Protein AF-X1W0V1-F1 (afdb_monomer_lite)

Structure (mmCIF, N/CA/C/O backbone):
data_AF-X1W0V1-F1
#
_entry.id   AF-X1W0V1-F1
#
loop_
_atom_site.group_PDB
_atom_site.id
_atom_site.type_symbol
_atom_site.label_atom_id
_atom_site.label_alt_id
_atom_site.label_comp_id
_atom_site.label_asym_id
_atom_site.label_entity_id
_atom_site.label_seq_id
_atom_site.pdbx_PDB_ins_code
_atom_site.Cartn_x
_atom_site.Cartn_y
_atom_site.Cartn_z
_atom_site.occupancy
_atom_site.B_iso_or_equiv
_atom_site.auth_seq_id
_atom_site.auth_comp_id
_atom_site.auth_asym_id
_atom_site.auth_atom_id
_atom_site.pdbx_PDB_model_num
ATOM 1 N N . THR A 1 1 ? -17.975 6.500 13.413 1.00 89.81 1 THR A N 1
ATOM 2 C CA . THR A 1 1 ? -17.395 5.280 12.816 1.00 89.81 1 THR A CA 1
ATOM 3 C C . THR A 1 1 ? -16.256 5.681 11.926 1.00 89.81 1 THR A C 1
ATOM 5 O O . THR A 1 1 ? -16.433 6.645 11.195 1.00 89.81 1 THR A O 1
ATOM 8 N N . THR A 1 2 ? -15.130 4.973 11.984 1.00 95.00 2 THR A N 1
ATOM 9 C CA . THR A 1 2 ? -13.973 5.235 11.119 1.00 95.00 2 THR A CA 1
ATOM 10 C C . THR A 1 2 ? -13.709 4.012 10.241 1.00 95.00 2 THR A C 1
ATOM 12 O O . THR A 1 2 ? -13.578 2.909 10.776 1.00 95.00 2 THR A O 1
ATOM 15 N N . PRO A 1 3 ? -13.644 4.151 8.910 1.00 95.62 3 PRO A N 1
ATOM 16 C CA . PRO A 1 3 ? -13.183 3.064 8.060 1.00 95.62 3 PRO A CA 1
ATOM 17 C C . PRO A 1 3 ? -11.682 2.829 8.258 1.00 95.62 3 PRO A C 1
ATOM 19 O O . PRO A 1 3 ? -10.940 3.733 8.637 1.00 95.62 3 PRO A O 1
ATOM 22 N N . PHE A 1 4 ? -11.221 1.622 7.965 1.00 96.12 4 PHE A N 1
ATOM 23 C CA . PHE A 1 4 ? -9.811 1.276 7.907 1.00 96.12 4 PHE A CA 1
ATOM 24 C C . PHE A 1 4 ? -9.587 0.283 6.774 1.00 96.12 4 PHE A C 1
ATOM 26 O O . PHE A 1 4 ? -10.130 -0.818 6.787 1.00 96.12 4 PHE A O 1
ATOM 33 N N . LYS A 1 5 ? -8.782 0.665 5.784 1.00 96.25 5 LYS A N 1
ATOM 34 C CA . LYS A 1 5 ? -8.448 -0.185 4.638 1.00 96.25 5 LYS A CA 1
ATOM 35 C C . LYS A 1 5 ? -6.933 -0.376 4.635 1.00 96.25 5 LYS A C 1
ATOM 37 O O . LYS A 1 5 ? -6.226 0.474 4.091 1.00 96.25 5 LYS A O 1
ATOM 42 N N . PRO A 1 6 ? -6.396 -1.439 5.268 1.00 96.31 6 PRO A N 1
ATOM 43 C CA . PRO A 1 6 ? -4.958 -1.573 5.523 1.00 96.31 6 PRO A CA 1
ATOM 44 C C . PRO A 1 6 ? -4.098 -1.489 4.260 1.00 96.31 6 PRO A C 1
ATOM 46 O O . PRO A 1 6 ? -3.014 -0.907 4.282 1.00 96.31 6 PRO A O 1
ATOM 49 N N . LEU A 1 7 ? -4.612 -2.047 3.162 1.00 95.62 7 LEU A N 1
ATOM 50 C CA . LEU A 1 7 ? -3.975 -2.084 1.857 1.00 95.62 7 LEU A CA 1
ATOM 51 C C . LEU A 1 7 ? -4.974 -1.688 0.772 1.00 95.62 7 LEU A C 1
ATOM 53 O O . LEU A 1 7 ? -6.117 -2.137 0.759 1.00 95.62 7 LEU A O 1
ATOM 57 N N . SER A 1 8 ? -4.514 -0.879 -0.170 1.00 95.25 8 SER A N 1
ATOM 58 C CA . SER A 1 8 ? -5.259 -0.516 -1.372 1.00 95.25 8 SER A CA 1
ATOM 59 C C . SER A 1 8 ? -4.301 -0.292 -2.538 1.00 95.25 8 SER A C 1
ATOM 61 O O . SER A 1 8 ? -3.077 -0.222 -2.354 1.00 95.25 8 SER A O 1
ATOM 63 N N . GLY A 1 9 ? -4.840 -0.140 -3.745 1.00 93.88 9 GLY A N 1
ATOM 64 C CA . GLY A 1 9 ? -4.022 0.292 -4.861 1.00 93.88 9 GLY A CA 1
ATOM 65 C C . GLY A 1 9 ? -4.806 0.871 -6.022 1.00 93.88 9 GLY A C 1
ATOM 66 O O . GLY A 1 9 ? -5.876 0.387 -6.365 1.00 93.88 9 GLY A O 1
ATOM 67 N N . ASN A 1 10 ? -4.221 1.888 -6.647 1.00 93.38 10 ASN A N 1
ATOM 68 C CA . ASN A 1 10 ? -4.740 2.523 -7.850 1.00 93.38 10 ASN A CA 1
ATOM 69 C C . ASN A 1 10 ? -3.858 2.165 -9.051 1.00 93.38 10 ASN A C 1
ATOM 71 O O . ASN A 1 10 ? -2.662 1.905 -8.906 1.00 93.38 10 ASN A O 1
ATOM 75 N N . ASN A 1 11 ? -4.424 2.195 -10.256 1.00 92.62 11 ASN A N 1
ATOM 76 C CA . ASN A 1 11 ? -3.652 2.077 -11.487 1.00 92.62 11 ASN A CA 1
ATOM 77 C C . ASN A 1 11 ? -3.439 3.470 -12.102 1.00 92.62 11 ASN A C 1
ATOM 79 O O . ASN A 1 11 ? -4.399 4.145 -12.466 1.00 92.62 11 ASN A O 1
ATOM 83 N N . LEU A 1 12 ? -2.177 3.885 -12.234 1.00 91.25 12 LEU A N 1
ATOM 84 C CA . LEU A 1 12 ? -1.784 5.190 -12.767 1.00 91.25 12 LEU A CA 1
ATOM 85 C C . LEU A 1 12 ? -2.209 5.398 -14.221 1.00 91.25 12 LEU A C 1
ATOM 87 O O . LEU A 1 12 ? -2.467 6.522 -14.628 1.00 91.25 12 LEU A O 1
ATOM 91 N N . PHE A 1 13 ? -2.273 4.331 -15.011 1.00 89.12 13 PHE A N 1
ATOM 92 C CA . PHE A 1 13 ? -2.720 4.416 -16.393 1.00 89.12 13 PHE A CA 1
ATOM 93 C C . PHE A 1 13 ? -4.227 4.675 -16.481 1.00 89.12 13 PHE A C 1
ATOM 95 O O . PHE A 1 13 ? -4.645 5.571 -17.207 1.00 89.12 13 PHE A O 1
ATOM 102 N N . PHE A 1 14 ? -5.041 3.930 -15.726 1.00 88.12 14 PHE A N 1
ATOM 103 C CA . PHE A 1 14 ? -6.501 4.068 -15.791 1.00 88.12 14 PHE A CA 1
ATOM 104 C C . PHE A 1 14 ? -7.031 5.288 -15.032 1.00 88.12 14 PHE A C 1
ATOM 106 O O . PHE A 1 14 ? -8.054 5.841 -15.423 1.00 88.12 14 PHE A O 1
ATOM 113 N N . HIS A 1 15 ? -6.349 5.715 -13.965 1.00 89.69 15 HIS A N 1
ATOM 114 C CA . HIS A 1 15 ? -6.842 6.745 -13.045 1.00 89.69 15 HIS A CA 1
ATOM 115 C C . HIS A 1 15 ? -5.925 7.983 -12.972 1.00 89.69 15 HIS A C 1
ATOM 117 O O . HIS A 1 15 ? -5.909 8.663 -11.947 1.00 89.69 15 HIS A O 1
ATOM 123 N N . SER A 1 16 ? -5.121 8.272 -14.011 1.00 88.12 16 SER A N 1
ATOM 124 C CA . SER A 1 16 ? -4.126 9.370 -13.971 1.00 88.12 16 SER A CA 1
ATOM 125 C C . SER A 1 16 ? -4.727 10.715 -13.545 1.00 88.12 16 SER A C 1
ATOM 127 O O . SER A 1 16 ? -4.198 11.295 -12.598 1.00 88.12 16 SER A O 1
ATOM 129 N N . PRO A 1 17 ? -5.837 11.204 -14.146 1.00 90.94 17 PRO A N 1
ATOM 130 C CA . PRO A 1 17 ? -6.381 12.515 -13.790 1.00 90.94 17 PRO A CA 1
ATOM 131 C C . PRO A 1 17 ? -6.804 12.605 -12.320 1.00 90.94 17 PRO A C 1
ATOM 133 O O . PRO A 1 17 ? -6.478 13.575 -11.640 1.00 90.94 17 PRO A O 1
ATOM 136 N N . GLN A 1 18 ? -7.470 11.568 -11.804 1.00 92.44 18 GLN A N 1
ATOM 137 C CA . GLN A 1 18 ? -7.913 11.526 -10.412 1.00 92.44 18 GLN A CA 1
ATOM 138 C C . GLN A 1 18 ? -6.718 11.457 -9.458 1.00 92.44 18 GLN A C 1
ATOM 140 O O . GLN A 1 18 ? -6.672 12.166 -8.459 1.00 92.44 18 GLN A O 1
ATOM 145 N N . ILE A 1 19 ? -5.717 10.629 -9.767 1.00 91.75 19 ILE A N 1
ATOM 146 C CA . ILE A 1 19 ? -4.514 10.517 -8.938 1.00 91.75 19 ILE A CA 1
ATOM 147 C C . ILE A 1 19 ? -3.756 11.853 -8.891 1.00 91.75 19 ILE A C 1
ATOM 149 O O . ILE A 1 19 ? -3.265 12.233 -7.828 1.00 91.75 19 ILE A O 1
ATOM 153 N N . GLU A 1 20 ? -3.664 12.572 -10.011 1.00 91.88 20 GLU A N 1
ATOM 154 C CA . GLU A 1 20 ? -3.019 13.887 -10.081 1.00 91.88 20 GLU A CA 1
ATOM 155 C C . GLU A 1 20 ? -3.712 14.918 -9.185 1.00 91.88 20 GLU A C 1
ATOM 157 O O . GLU A 1 20 ? -3.038 15.594 -8.406 1.00 91.88 20 GLU A O 1
ATOM 162 N N . GLU A 1 21 ? -5.044 14.990 -9.229 1.00 92.44 21 GLU A N 1
ATOM 163 C CA . GLU A 1 21 ? -5.835 15.857 -8.349 1.00 92.44 21 GLU A CA 1
ATOM 164 C C . GLU A 1 21 ? -5.597 15.528 -6.867 1.00 92.44 21 GLU A C 1
ATOM 166 O O . GLU A 1 21 ? -5.354 16.417 -6.045 1.00 92.44 21 GLU A O 1
ATOM 171 N N . LEU A 1 22 ? -5.591 14.239 -6.516 1.00 91.44 22 LEU A N 1
ATOM 172 C CA . LEU A 1 22 ? -5.368 13.804 -5.137 1.00 91.44 22 LEU A CA 1
ATOM 173 C C . LEU A 1 22 ? -3.969 14.134 -4.634 1.00 91.44 22 LEU A C 1
ATOM 175 O O . LEU A 1 22 ? -3.817 14.570 -3.493 1.00 91.44 22 LEU A O 1
ATOM 179 N N . VAL A 1 23 ? -2.951 13.971 -5.475 1.00 90.88 23 VAL A N 1
ATOM 180 C CA . VAL A 1 23 ? -1.586 14.368 -5.125 1.00 90.88 23 VAL A CA 1
ATOM 181 C C . VAL A 1 23 ? -1.494 15.880 -4.935 1.00 90.88 23 VAL A C 1
ATOM 183 O O . VAL A 1 23 ? -0.849 16.317 -3.987 1.00 90.88 23 VAL A O 1
ATOM 186 N N . GLN A 1 24 ? -2.152 16.688 -5.769 1.00 90.12 24 GLN A N 1
ATOM 187 C CA . GLN A 1 24 ? -2.176 18.144 -5.582 1.00 90.12 24 GLN A CA 1
ATOM 188 C C . GLN A 1 24 ? -2.851 18.540 -4.262 1.00 90.12 24 GLN A C 1
ATOM 190 O O . GLN A 1 24 ? -2.362 19.422 -3.560 1.00 90.12 24 GLN A O 1
ATOM 195 N N . LYS A 1 25 ? -3.943 17.861 -3.898 1.00 90.94 25 LYS A N 1
ATOM 196 C CA . LYS A 1 25 ? -4.710 18.144 -2.679 1.00 90.94 25 LYS A CA 1
ATOM 197 C C . LYS A 1 25 ? -4.028 17.655 -1.399 1.00 90.94 25 LYS A C 1
ATOM 199 O O . LYS A 1 25 ? -4.112 18.318 -0.370 1.00 90.94 25 LYS A O 1
ATOM 204 N N . HIS A 1 26 ? -3.374 16.495 -1.443 1.00 88.56 26 HIS A N 1
ATOM 205 C CA . HIS A 1 26 ? -2.879 15.796 -0.250 1.00 88.56 26 HIS A CA 1
ATOM 206 C C . HIS A 1 26 ? -1.352 15.669 -0.184 1.00 88.56 26 HIS A C 1
ATOM 208 O O . HIS A 1 26 ? -0.832 15.132 0.790 1.00 88.56 26 HIS A O 1
ATOM 214 N N . SER A 1 27 ? -0.623 16.126 -1.208 1.00 88.56 27 SER A N 1
ATOM 215 C CA . SER A 1 27 ? 0.838 15.978 -1.370 1.00 88.56 27 SER A CA 1
ATOM 216 C C . SER A 1 27 ? 1.354 14.529 -1.402 1.00 88.56 27 SER A C 1
ATOM 218 O O . SER A 1 27 ? 2.560 14.289 -1.449 1.00 88.56 27 SER A O 1
ATOM 220 N N . HIS A 1 28 ? 0.460 13.538 -1.394 1.00 89.12 28 HIS A N 1
ATOM 221 C CA . HIS A 1 28 ? 0.770 12.113 -1.317 1.00 89.12 28 HIS A CA 1
ATOM 222 C C . HIS A 1 28 ? -0.243 11.299 -2.124 1.00 89.12 28 HIS A C 1
ATOM 224 O O . HIS A 1 28 ? -1.355 11.755 -2.384 1.00 89.12 28 HIS A O 1
ATOM 230 N N . PHE A 1 29 ? 0.115 10.061 -2.472 1.00 90.19 29 PHE A N 1
ATOM 231 C CA . PHE A 1 29 ? -0.831 9.141 -3.100 1.00 90.19 29 PHE A CA 1
ATOM 232 C C . PHE A 1 29 ? -1.878 8.645 -2.091 1.00 90.19 29 PHE A C 1
ATOM 234 O O . PHE A 1 29 ? -1.539 8.012 -1.081 1.00 90.19 29 PHE A O 1
ATOM 241 N N . VAL A 1 30 ? -3.147 8.907 -2.404 1.00 91.56 30 VAL A N 1
ATOM 242 C CA . VAL A 1 30 ? -4.329 8.505 -1.632 1.00 91.56 30 VAL A CA 1
ATOM 243 C C . VAL A 1 30 ? -5.178 7.544 -2.469 1.00 91.56 30 VAL A C 1
ATOM 245 O O . VAL A 1 30 ? -5.307 7.708 -3.682 1.00 91.56 30 VAL A O 1
ATOM 248 N N . SER A 1 31 ? -5.745 6.529 -1.818 1.00 92.69 31 SER A N 1
ATOM 249 C CA . SER A 1 31 ? -6.651 5.574 -2.459 1.00 92.69 31 SER A CA 1
ATOM 250 C C . SER A 1 31 ? -7.988 6.209 -2.800 1.00 92.69 31 SER A C 1
ATOM 252 O O . SER A 1 31 ? -8.553 6.897 -1.954 1.00 92.69 31 SER A O 1
ATOM 254 N N . LEU A 1 32 ? -8.531 5.896 -3.979 1.00 91.31 32 LEU A N 1
ATOM 255 C CA . LEU A 1 32 ? -9.880 6.330 -4.354 1.00 91.31 32 LEU A CA 1
ATOM 256 C C . LEU A 1 32 ? -10.924 5.705 -3.418 1.00 91.31 32 LEU A C 1
ATOM 258 O O . LEU A 1 32 ? -11.673 6.440 -2.787 1.00 91.31 32 LEU A O 1
ATOM 262 N N . ASP A 1 33 ? -10.832 4.390 -3.182 1.00 90.44 33 ASP A N 1
ATOM 263 C CA . ASP A 1 33 ? -11.717 3.654 -2.262 1.00 90.44 33 ASP A CA 1
ATOM 264 C C . ASP A 1 33 ? -11.809 4.292 -0.865 1.00 90.44 33 ASP A C 1
ATOM 266 O O . ASP A 1 33 ? -12.847 4.283 -0.214 1.00 90.44 33 ASP A O 1
ATOM 270 N N . VAL A 1 34 ? -10.706 4.862 -0.375 1.00 92.25 34 VAL A N 1
ATOM 271 C CA . VAL A 1 34 ? -10.643 5.430 0.979 1.00 92.25 34 VAL A CA 1
ATOM 272 C C . VAL A 1 34 ? -11.392 6.747 1.065 1.00 92.25 34 VAL A C 1
ATOM 274 O O . VAL A 1 34 ? -11.939 7.058 2.118 1.00 92.25 34 VAL A O 1
ATOM 277 N N . LEU A 1 35 ? -11.429 7.519 -0.019 1.00 91.62 35 LEU A N 1
ATOM 278 C CA . LEU A 1 35 ? -12.202 8.755 -0.065 1.00 91.62 35 LEU A CA 1
ATOM 279 C C . LEU A 1 35 ? -13.696 8.453 -0.043 1.00 91.62 35 LEU A C 1
ATOM 281 O O . LEU A 1 35 ? -14.429 9.114 0.689 1.00 91.62 35 LEU A O 1
ATOM 285 N N . ASP A 1 36 ? -14.120 7.412 -0.759 1.00 90.75 36 ASP A N 1
ATOM 286 C CA . ASP A 1 36 ? -15.506 6.947 -0.732 1.00 90.75 36 ASP A CA 1
ATOM 287 C C . ASP A 1 36 ? -15.885 6.467 0.673 1.00 90.75 36 ASP A C 1
ATOM 289 O O . ASP A 1 36 ? -16.895 6.900 1.231 1.00 90.75 36 ASP A O 1
ATOM 293 N N . LEU A 1 37 ? -15.027 5.666 1.310 1.00 90.75 37 LEU A N 1
ATOM 294 C CA . LEU A 1 37 ? -15.227 5.227 2.691 1.00 90.75 37 LEU A CA 1
ATOM 295 C C . LEU A 1 37 ? -15.293 6.399 3.681 1.00 90.75 37 LEU A C 1
ATOM 297 O O . LEU A 1 37 ? -16.145 6.418 4.571 1.00 90.75 37 LEU A O 1
ATOM 301 N N . LEU A 1 38 ? -14.409 7.388 3.533 1.00 92.69 38 LEU A N 1
ATOM 302 C CA . LEU A 1 38 ? -14.383 8.575 4.386 1.00 92.69 38 LEU A CA 1
ATOM 303 C C . LEU A 1 38 ? -15.585 9.493 4.159 1.00 92.69 38 LEU A C 1
ATOM 305 O O . LEU A 1 38 ? -16.026 10.128 5.110 1.00 92.69 38 LEU A O 1
ATOM 309 N N . SER A 1 39 ? -16.168 9.527 2.957 1.00 90.62 39 SER A N 1
ATOM 310 C CA . SER A 1 39 ? -17.398 10.290 2.691 1.00 90.62 39 SER A CA 1
ATOM 311 C C . SER A 1 39 ? -18.592 9.806 3.528 1.00 90.62 39 SER A C 1
ATOM 313 O O . SER A 1 39 ? -19.503 1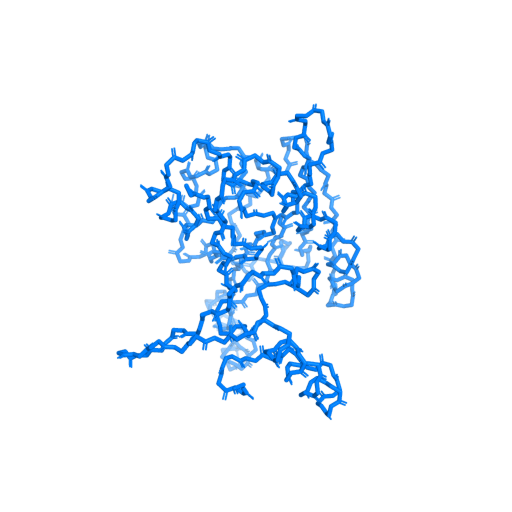0.577 3.821 1.00 90.62 39 SER A O 1
ATOM 315 N N . CYS A 1 40 ? -18.556 8.539 3.951 1.00 87.94 40 CYS A N 1
ATOM 316 C CA . CYS A 1 40 ? -19.546 7.909 4.822 1.00 87.94 40 CYS A CA 1
ATOM 317 C C . CYS A 1 40 ? -19.119 7.893 6.305 1.00 87.94 40 CYS A C 1
ATOM 319 O O . CYS A 1 40 ? -19.851 7.385 7.157 1.00 87.94 40 CYS A O 1
ATOM 321 N N . SER A 1 41 ? -17.930 8.413 6.627 1.00 88.19 41 SER A N 1
ATOM 322 C CA . SER A 1 41 ? -17.396 8.487 7.988 1.00 88.19 41 SER A CA 1
ATOM 323 C C . SER A 1 41 ? -17.963 9.695 8.730 1.00 88.19 41 SER A C 1
ATOM 325 O O . SER A 1 41 ? -18.115 10.779 8.176 1.00 88.19 41 SER A O 1
ATOM 327 N N . SER A 1 42 ? -18.215 9.529 10.028 1.00 79.94 42 SER A N 1
ATOM 328 C CA . SER A 1 42 ? -18.575 10.641 10.919 1.00 79.94 42 SER A CA 1
ATOM 329 C C . SER A 1 42 ? -17.356 11.387 11.470 1.00 79.94 42 SER A C 1
ATOM 331 O O . SER A 1 42 ? -17.515 12.402 12.141 1.00 79.94 42 SER A O 1
ATOM 333 N N . ASN A 1 43 ? -16.159 10.832 11.274 1.00 82.50 43 ASN A N 1
ATOM 334 C CA . ASN A 1 43 ? -14.922 11.303 11.882 1.00 82.50 43 ASN A CA 1
ATOM 335 C C . ASN A 1 43 ? -14.033 11.953 10.821 1.00 82.50 43 ASN A C 1
ATOM 337 O O . ASN A 1 43 ? -13.796 11.350 9.770 1.00 82.50 43 ASN A O 1
ATOM 341 N N . ASP A 1 44 ? -13.513 13.139 11.136 1.00 87.12 44 ASP A N 1
ATOM 342 C CA . ASP A 1 44 ? -12.497 13.814 10.332 1.00 87.12 44 ASP A CA 1
ATOM 343 C C . ASP A 1 44 ? -11.131 13.181 10.617 1.00 87.12 44 ASP A C 1
ATOM 345 O O . ASP A 1 44 ? -10.535 13.379 11.677 1.00 87.12 44 ASP A O 1
ATOM 349 N N . VAL A 1 45 ? -10.685 12.319 9.705 1.00 90.81 45 VAL A N 1
ATOM 350 C CA . VAL A 1 45 ? -9.452 11.544 9.845 1.00 90.81 45 VAL A CA 1
ATOM 351 C C . VAL A 1 45 ? -8.676 11.592 8.540 1.00 90.81 45 VAL A C 1
ATOM 353 O O . VAL A 1 45 ? -9.234 11.468 7.450 1.00 90.81 45 VAL A O 1
ATOM 356 N N . SER A 1 46 ? -7.355 11.720 8.655 1.00 92.44 46 SER A N 1
ATOM 357 C CA . SER A 1 46 ? -6.461 11.737 7.502 1.00 92.44 46 SER A CA 1
ATOM 358 C C . SER A 1 46 ? -6.590 10.459 6.646 1.00 92.44 46 SER A C 1
ATOM 360 O O . SER A 1 46 ? -6.434 9.349 7.172 1.00 92.44 46 SER A O 1
ATOM 362 N N . PRO A 1 47 ? -6.773 10.572 5.313 1.00 94.44 47 PRO A N 1
ATOM 363 C CA . PRO A 1 47 ? -6.871 9.414 4.419 1.00 94.44 47 PRO A CA 1
ATOM 364 C C . PRO A 1 47 ? -5.657 8.484 4.469 1.00 94.44 47 PRO A C 1
ATOM 366 O O . PRO A 1 47 ? -5.791 7.266 4.364 1.00 94.44 47 PRO A O 1
ATOM 369 N N . ILE A 1 48 ? -4.458 9.041 4.662 1.00 94.31 48 ILE A N 1
ATOM 370 C CA . ILE A 1 48 ? -3.218 8.255 4.715 1.00 94.31 48 ILE A CA 1
ATOM 371 C C . ILE A 1 48 ? -3.071 7.457 6.017 1.00 94.31 48 ILE A C 1
ATOM 373 O O . ILE A 1 48 ? -2.297 6.505 6.050 1.00 94.31 48 ILE A O 1
ATOM 377 N N . LEU A 1 49 ? -3.827 7.818 7.058 1.00 94.81 49 LEU A N 1
ATOM 378 C CA . LEU A 1 49 ? -3.907 7.077 8.313 1.00 94.81 49 LEU A CA 1
ATOM 379 C C . LEU A 1 49 ? -4.964 5.963 8.234 1.00 94.81 49 LEU A C 1
ATOM 381 O O . LEU A 1 49 ? -4.715 4.851 8.687 1.00 94.81 49 LEU A O 1
ATOM 385 N N . VAL A 1 50 ? -6.103 6.217 7.582 1.00 95.69 50 VAL A N 1
ATOM 386 C CA . VAL A 1 50 ? -7.116 5.184 7.280 1.00 95.69 50 VAL A CA 1
ATOM 387 C C . VAL A 1 50 ? -6.594 4.120 6.309 1.00 95.69 50 VAL A C 1
ATOM 389 O O . VAL A 1 50 ? -7.025 2.966 6.343 1.00 95.69 50 VAL A O 1
ATOM 392 N N . ASN A 1 51 ? -5.653 4.497 5.446 1.00 96.88 51 ASN A N 1
ATOM 393 C CA . ASN A 1 51 ? -5.007 3.597 4.506 1.00 96.88 51 ASN A CA 1
ATOM 394 C C . ASN A 1 51 ? -3.481 3.732 4.567 1.00 96.88 51 ASN A C 1
ATOM 396 O O . ASN A 1 51 ? -2.883 4.501 3.799 1.00 96.88 51 ASN A O 1
ATOM 400 N N . PRO A 1 52 ? -2.847 2.980 5.484 1.00 96.81 52 PRO A N 1
ATOM 401 C CA . PRO A 1 52 ? -1.421 3.088 5.748 1.00 96.81 52 PRO A CA 1
ATOM 402 C C . PRO A 1 52 ? -0.570 2.514 4.621 1.00 96.81 52 PRO A C 1
ATOM 404 O O . PRO A 1 52 ? 0.544 2.987 4.415 1.00 96.81 52 PRO A O 1
ATOM 407 N N . VAL A 1 53 ? -1.072 1.529 3.867 1.00 97.25 53 VAL A N 1
ATOM 408 C CA . VAL A 1 53 ? -0.358 0.965 2.718 1.00 97.25 53 VAL A CA 1
ATOM 409 C C . VAL A 1 53 ? -1.142 1.218 1.436 1.00 97.25 53 VAL A C 1
ATOM 411 O O . VAL A 1 53 ? -2.261 0.735 1.265 1.00 97.25 53 VAL A O 1
ATOM 414 N N . HIS A 1 54 ? -0.545 1.968 0.511 1.00 96.25 54 HIS A N 1
ATOM 415 C CA . HIS A 1 54 ? -1.170 2.293 -0.772 1.00 96.25 54 HIS A CA 1
ATOM 416 C C . HIS A 1 54 ? -0.217 2.035 -1.931 1.00 96.25 54 HIS A C 1
ATOM 418 O O . HIS A 1 54 ? 0.901 2.553 -1.942 1.00 96.25 54 HIS A O 1
ATOM 424 N N . ARG A 1 55 ? -0.655 1.252 -2.917 1.00 95.56 55 ARG A N 1
ATOM 425 C CA . ARG A 1 55 ? 0.139 0.900 -4.096 1.00 95.56 55 ARG A CA 1
ATOM 426 C C . ARG A 1 55 ? -0.330 1.657 -5.333 1.00 95.56 55 ARG A C 1
ATOM 428 O O . ARG A 1 55 ? -1.504 1.642 -5.675 1.00 95.56 55 ARG A O 1
ATOM 435 N N . ILE A 1 56 ? 0.610 2.234 -6.063 1.00 95.19 56 ILE A N 1
ATOM 436 C CA . ILE A 1 56 ? 0.405 2.699 -7.428 1.00 95.19 56 ILE A CA 1
ATOM 437 C C . ILE A 1 56 ? 0.937 1.631 -8.371 1.00 95.19 56 ILE A C 1
ATOM 439 O O . ILE A 1 56 ? 2.135 1.339 -8.400 1.00 95.19 56 ILE A O 1
ATOM 443 N N . ASN A 1 57 ? 0.025 1.048 -9.135 1.00 94.50 57 ASN A N 1
ATOM 444 C CA . ASN A 1 57 ? 0.344 0.155 -10.231 1.00 94.50 57 ASN A CA 1
ATOM 445 C C . ASN A 1 57 ? 0.434 0.941 -11.539 1.00 94.50 57 ASN A C 1
ATOM 447 O O . ASN A 1 57 ? -0.170 2.001 -11.694 1.00 94.50 57 ASN A O 1
ATOM 451 N N . THR A 1 58 ? 1.154 0.393 -12.501 1.00 93.88 58 THR A N 1
ATOM 452 C CA . THR A 1 58 ? 1.176 0.865 -13.881 1.00 93.88 58 THR A CA 1
ATOM 453 C C . THR A 1 58 ? 1.070 -0.316 -14.841 1.00 93.88 58 THR A C 1
ATOM 455 O O . THR A 1 58 ? 0.897 -1.451 -14.413 1.00 93.88 58 THR A O 1
ATOM 458 N N . GLN A 1 59 ? 1.164 -0.068 -16.138 1.00 91.44 59 GLN A N 1
ATOM 459 C CA . GLN A 1 59 ? 1.171 -1.091 -17.168 1.00 91.44 59 GLN A CA 1
ATOM 460 C C . GLN A 1 59 ? 2.168 -0.756 -18.270 1.00 91.44 59 GLN A C 1
ATOM 462 O O . GLN A 1 59 ? 2.591 0.395 -18.444 1.00 91.44 59 GLN A O 1
ATOM 467 N N . ALA A 1 60 ? 2.549 -1.789 -19.011 1.00 89.81 60 ALA A N 1
ATOM 468 C CA . ALA A 1 60 ? 3.359 -1.626 -20.199 1.00 89.81 60 ALA A CA 1
ATOM 469 C C . ALA A 1 60 ? 2.515 -1.084 -21.365 1.00 89.81 60 ALA A C 1
ATOM 471 O O . ALA A 1 60 ? 1.308 -1.313 -21.437 1.00 89.81 60 ALA A O 1
ATOM 472 N N . PHE A 1 61 ? 3.150 -0.383 -22.299 1.00 85.88 61 PHE A N 1
ATOM 473 C CA . PHE A 1 61 ? 2.511 0.095 -23.520 1.00 85.88 61 PHE A CA 1
ATOM 474 C C . PHE A 1 61 ? 2.658 -0.918 -24.647 1.00 85.88 61 PHE A C 1
ATOM 476 O O . PHE A 1 61 ? 3.791 -1.140 -25.080 1.00 85.88 61 PHE A O 1
ATOM 483 N N . PRO A 1 62 ? 1.550 -1.441 -25.206 1.00 82.31 62 PRO A N 1
ATOM 484 C CA . PRO A 1 62 ? 1.600 -2.376 -26.329 1.00 82.31 62 PRO A CA 1
ATOM 485 C C . PRO A 1 62 ? 2.391 -1.834 -27.525 1.00 82.31 62 PRO A C 1
ATOM 487 O O . PRO A 1 62 ? 3.048 -2.599 -28.225 1.00 82.31 62 PRO A O 1
ATOM 490 N N . PHE A 1 63 ? 2.361 -0.512 -27.733 1.00 85.12 63 PHE A N 1
ATOM 491 C CA . PHE A 1 63 ? 3.018 0.167 -28.849 1.00 85.12 63 PHE A CA 1
ATOM 492 C C . PHE A 1 63 ? 4.513 -0.169 -28.956 1.00 85.12 63 PHE A C 1
ATOM 494 O O . PHE A 1 63 ? 4.958 -0.606 -30.013 1.00 85.12 63 PHE A O 1
ATOM 501 N N . TYR A 1 64 ? 5.266 -0.097 -27.853 1.00 84.12 64 TYR A N 1
ATOM 502 C CA . TYR A 1 64 ? 6.704 -0.404 -27.873 1.00 84.12 64 TYR A CA 1
ATOM 503 C C . TYR A 1 64 ? 7.001 -1.872 -28.200 1.00 84.12 64 TYR A C 1
ATOM 505 O O . TYR A 1 64 ? 8.039 -2.182 -28.772 1.00 84.12 64 TYR A O 1
ATOM 513 N N . PHE A 1 65 ? 6.097 -2.791 -27.858 1.00 82.44 65 PHE A N 1
ATOM 514 C CA . PHE A 1 65 ? 6.253 -4.206 -28.206 1.00 82.44 65 PHE A CA 1
ATOM 515 C C . PHE A 1 65 ? 5.826 -4.477 -29.650 1.00 82.44 65 PHE A C 1
ATOM 517 O O . PHE A 1 65 ? 6.340 -5.400 -30.273 1.00 82.44 65 PHE A O 1
ATOM 524 N N . SER A 1 66 ? 4.916 -3.670 -30.203 1.00 79.19 66 SER A N 1
ATOM 525 C CA . SER A 1 66 ? 4.562 -3.713 -31.623 1.00 79.19 66 SER A CA 1
ATOM 526 C C . SER A 1 66 ? 5.729 -3.308 -32.511 1.00 79.19 66 SER A C 1
ATOM 528 O O . SER A 1 66 ? 6.029 -4.024 -33.462 1.00 79.19 66 SER A O 1
ATOM 530 N N . GLU A 1 67 ? 6.407 -2.206 -32.191 1.00 80.69 67 GLU A N 1
ATOM 531 C CA . GLU A 1 67 ? 7.564 -1.729 -32.963 1.00 80.69 67 GLU A CA 1
ATOM 532 C C . GLU A 1 67 ? 8.727 -2.730 -32.954 1.00 80.69 67 GLU A C 1
ATOM 534 O O . GLU A 1 67 ? 9.427 -2.888 -33.950 1.00 80.69 67 GLU A O 1
ATOM 539 N N . GLU A 1 68 ? 8.901 -3.459 -31.851 1.00 83.44 68 GLU A N 1
ATOM 540 C CA . GLU A 1 68 ? 9.942 -4.480 -31.704 1.00 83.44 68 GLU A CA 1
ATOM 541 C C . GLU A 1 68 ? 9.539 -5.861 -32.255 1.00 83.44 68 GLU A C 1
ATOM 543 O O . GLU A 1 68 ? 10.320 -6.807 -32.169 1.00 83.44 68 GLU A O 1
ATOM 548 N N . GLY A 1 69 ? 8.316 -6.023 -32.777 1.00 81.62 69 GLY A N 1
ATOM 549 C CA . GLY A 1 69 ? 7.809 -7.322 -33.237 1.00 81.62 69 GLY A CA 1
ATOM 550 C C . GLY A 1 69 ? 7.581 -8.342 -32.109 1.00 81.62 69 GLY A C 1
ATOM 551 O O . GLY A 1 69 ? 7.564 -9.547 -32.349 1.00 81.62 69 GLY A O 1
ATOM 552 N N . THR A 1 70 ? 7.396 -7.882 -30.868 1.00 84.62 70 THR A N 1
ATOM 553 C CA . THR A 1 70 ? 7.272 -8.701 -29.649 1.00 84.62 70 THR A CA 1
ATOM 554 C C . THR A 1 70 ? 5.888 -8.622 -28.986 1.00 84.62 70 THR A C 1
ATOM 556 O O . THR A 1 70 ? 5.753 -8.868 -27.786 1.00 84.62 70 THR A O 1
ATOM 559 N N . LEU A 1 71 ? 4.818 -8.350 -29.747 1.00 84.88 71 LEU A N 1
ATOM 560 C CA . LEU A 1 71 ? 3.440 -8.278 -29.219 1.00 84.88 71 LEU A CA 1
ATOM 561 C C . LEU A 1 71 ? 3.001 -9.530 -28.449 1.00 84.88 71 LEU A C 1
ATOM 563 O O . LEU A 1 71 ? 2.340 -9.418 -27.419 1.00 84.88 71 LEU A O 1
ATOM 567 N N . ASN A 1 72 ? 3.411 -10.724 -28.881 1.00 83.81 72 ASN A N 1
ATOM 568 C CA . ASN A 1 72 ? 3.113 -11.957 -28.143 1.00 83.81 72 ASN A CA 1
ATOM 569 C C . ASN A 1 72 ? 3.731 -11.946 -26.733 1.00 83.81 72 ASN A C 1
ATOM 571 O O . ASN A 1 72 ? 3.125 -12.430 -25.776 1.00 83.81 72 ASN A O 1
ATOM 575 N N . THR A 1 73 ? 4.915 -11.348 -26.578 1.00 79.56 73 THR A N 1
ATOM 576 C CA . THR A 1 73 ? 5.567 -11.151 -25.276 1.00 79.56 73 THR A CA 1
ATOM 577 C C . THR A 1 73 ? 4.780 -10.168 -24.416 1.00 79.56 73 THR A C 1
ATOM 579 O O . THR A 1 73 ? 4.620 -10.401 -23.221 1.00 79.56 73 THR A O 1
ATOM 582 N N . PHE A 1 74 ? 4.237 -9.102 -25.012 1.00 84.19 74 PHE A N 1
ATOM 583 C CA . PHE A 1 74 ? 3.346 -8.187 -24.301 1.00 84.19 74 PHE A CA 1
ATOM 584 C C . PHE A 1 74 ? 2.125 -8.926 -23.744 1.00 84.19 74 PHE A C 1
ATOM 586 O O . PHE A 1 74 ? 1.905 -8.908 -22.536 1.00 84.19 74 PHE A O 1
ATOM 593 N N . PHE A 1 75 ? 1.379 -9.644 -24.588 1.00 83.44 75 PHE A N 1
ATOM 594 C CA . PHE A 1 75 ? 0.160 -10.326 -24.146 1.00 83.44 75 PHE A CA 1
ATOM 595 C C . PHE A 1 75 ? 0.418 -11.416 -23.103 1.00 83.44 75 PHE A C 1
ATOM 597 O O . PHE A 1 75 ? -0.383 -11.572 -22.183 1.00 83.44 75 PHE A O 1
ATOM 604 N N . SER A 1 76 ? 1.539 -12.133 -23.212 1.00 79.56 76 SER A N 1
ATOM 605 C CA . SER A 1 76 ? 1.885 -13.223 -22.292 1.00 79.56 76 SER A CA 1
ATOM 606 C C . SER A 1 76 ? 2.513 -12.772 -20.970 1.00 79.56 76 SER A C 1
ATOM 608 O O . SER A 1 76 ? 2.432 -13.520 -19.998 1.00 79.56 76 SER A O 1
ATOM 610 N N . ARG A 1 77 ? 3.164 -11.600 -20.911 1.00 73.06 77 ARG A N 1
ATOM 611 C CA . ARG A 1 77 ? 3.953 -11.184 -19.731 1.00 73.06 77 ARG A CA 1
ATOM 612 C C . ARG A 1 77 ? 3.655 -9.793 -19.183 1.00 73.06 77 ARG A C 1
ATOM 614 O O . ARG A 1 77 ? 3.928 -9.553 -18.013 1.00 73.06 77 ARG A O 1
ATOM 621 N N . PHE A 1 78 ? 3.142 -8.877 -19.998 1.00 76.81 78 PHE A N 1
ATOM 622 C CA . PHE A 1 78 ? 3.064 -7.450 -19.662 1.00 76.81 78 PHE A CA 1
ATOM 623 C C . PHE A 1 78 ? 1.672 -6.835 -19.863 1.00 76.81 78 PHE A C 1
ATOM 625 O O . PHE A 1 78 ? 1.515 -5.625 -19.726 1.00 76.81 78 PHE A O 1
ATOM 632 N N . SER A 1 79 ? 0.664 -7.659 -20.162 1.00 74.19 79 SER A N 1
ATOM 633 C CA . SER A 1 79 ? -0.741 -7.252 -20.286 1.00 74.19 79 SER A CA 1
ATOM 634 C C . SER A 1 79 ? -1.389 -6.907 -18.940 1.00 74.19 79 SER A C 1
ATOM 636 O O . SER A 1 79 ? -2.428 -6.252 -18.907 1.00 74.19 79 SER A O 1
ATOM 638 N N . GLY A 1 80 ? -0.777 -7.334 -17.831 1.00 79.69 80 GLY A N 1
ATOM 639 C CA . GLY A 1 80 ? -1.228 -7.049 -16.474 1.00 79.69 80 GLY A CA 1
ATOM 640 C C . GLY A 1 80 ? -0.683 -5.740 -15.898 1.00 79.69 80 GLY A C 1
ATOM 641 O O . GLY A 1 80 ? 0.304 -5.172 -16.367 1.00 79.69 80 GLY A O 1
ATOM 642 N N . SER A 1 81 ? -1.321 -5.292 -14.816 1.00 85.12 81 SER A N 1
ATOM 643 C CA . SER A 1 81 ? -0.813 -4.190 -13.998 1.00 85.12 81 SER A CA 1
ATOM 644 C C . SER A 1 81 ? 0.387 -4.649 -13.163 1.00 85.12 81 SER A C 1
ATOM 646 O O . SER A 1 81 ? 0.331 -5.702 -12.530 1.00 85.12 81 SER A O 1
ATOM 648 N N . VAL A 1 82 ? 1.447 -3.845 -13.117 1.00 90.44 82 VAL A N 1
ATOM 649 C CA . VAL A 1 82 ? 2.661 -4.091 -12.325 1.00 90.44 82 VAL A CA 1
ATOM 650 C C . VAL A 1 82 ? 2.842 -3.009 -11.253 1.00 90.44 82 VAL A C 1
ATOM 652 O O . VAL A 1 82 ? 2.514 -1.848 -11.512 1.00 90.44 82 VAL A O 1
ATOM 655 N N . PRO A 1 83 ? 3.361 -3.335 -10.056 1.00 93.00 83 PRO A N 1
ATOM 656 C CA . PRO A 1 83 ? 3.673 -2.334 -9.038 1.00 93.00 83 PRO A CA 1
ATOM 657 C C . PRO A 1 83 ? 4.724 -1.334 -9.534 1.00 93.00 83 PRO A C 1
ATOM 659 O O . PRO A 1 83 ? 5.761 -1.729 -10.053 1.00 93.00 83 PRO A O 1
ATOM 662 N N . LEU A 1 84 ? 4.478 -0.037 -9.345 1.00 94.94 84 LEU A N 1
ATOM 663 C CA . LEU A 1 84 ? 5.460 1.022 -9.605 1.00 94.94 84 LEU A CA 1
ATOM 664 C C . LEU A 1 84 ? 5.974 1.608 -8.292 1.00 94.94 84 LEU A C 1
ATOM 666 O O . LEU A 1 84 ? 7.177 1.680 -8.060 1.00 94.94 84 LEU A O 1
ATOM 670 N N . LEU A 1 85 ? 5.053 2.026 -7.428 1.00 95.19 85 LEU A N 1
ATOM 671 C CA . LEU A 1 85 ? 5.351 2.731 -6.187 1.00 95.19 85 LEU A CA 1
ATOM 672 C C . LEU A 1 85 ? 4.424 2.225 -5.083 1.00 95.19 85 LEU A C 1
ATOM 674 O O . LEU A 1 85 ? 3.254 1.956 -5.338 1.00 95.19 85 LEU A O 1
ATOM 678 N N . GLN A 1 86 ? 4.907 2.118 -3.851 1.00 96.50 86 GLN A N 1
ATOM 679 C CA . GLN A 1 86 ? 4.059 1.801 -2.704 1.00 96.50 86 GLN A CA 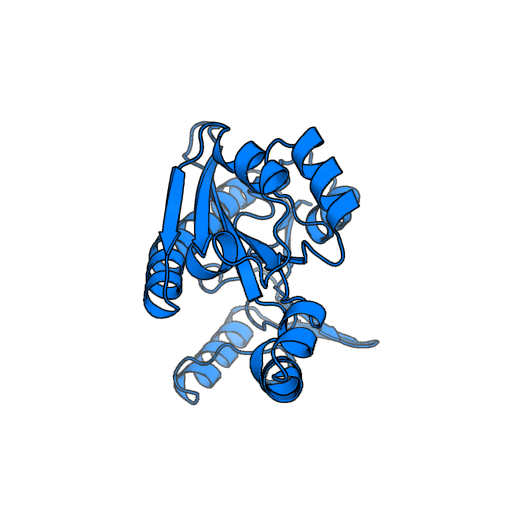1
ATOM 680 C C . GLN A 1 86 ? 4.418 2.692 -1.515 1.00 96.50 86 GLN A C 1
ATOM 682 O O . GLN A 1 86 ? 5.589 2.806 -1.154 1.00 96.50 86 GLN A O 1
ATOM 687 N N . ARG A 1 87 ? 3.403 3.334 -0.933 1.00 95.62 87 ARG A N 1
ATOM 688 C CA . ARG A 1 87 ? 3.479 4.143 0.287 1.00 95.62 87 ARG A CA 1
ATOM 689 C C . ARG A 1 87 ? 3.257 3.254 1.504 1.00 95.62 87 ARG A C 1
ATOM 691 O O . ARG A 1 87 ? 2.372 2.403 1.481 1.00 95.62 87 ARG A O 1
ATOM 698 N N . PHE A 1 88 ? 4.010 3.525 2.559 1.00 96.50 88 PHE A N 1
ATOM 699 C CA . PHE A 1 88 ? 3.795 3.057 3.919 1.00 96.50 88 PHE A CA 1
ATOM 700 C C . PHE A 1 88 ? 3.715 4.280 4.829 1.00 96.50 88 PHE A C 1
ATOM 702 O O . PHE A 1 88 ? 4.653 5.079 4.859 1.00 96.50 88 PHE A O 1
ATOM 709 N N . THR A 1 89 ? 2.621 4.420 5.564 1.00 95.69 89 THR A N 1
ATOM 710 C CA . THR A 1 89 ? 2.434 5.475 6.558 1.00 95.69 89 THR A CA 1
ATOM 711 C C . THR A 1 89 ? 2.476 4.869 7.940 1.00 95.69 89 THR A C 1
ATOM 713 O O . THR A 1 89 ? 1.808 3.876 8.203 1.00 95.69 89 THR A O 1
ATOM 716 N N . THR A 1 90 ? 3.280 5.468 8.809 1.00 95.38 90 THR A N 1
ATOM 717 C CA . THR A 1 90 ? 3.389 5.093 10.218 1.00 95.38 90 THR A CA 1
ATOM 718 C C . THR A 1 90 ? 3.018 6.275 11.093 1.00 95.38 90 THR A C 1
ATOM 720 O O . THR A 1 90 ? 3.374 7.411 10.766 1.00 95.38 90 THR A O 1
ATOM 723 N N . TYR A 1 91 ? 2.379 5.995 12.223 1.00 93.81 91 TYR A N 1
ATOM 724 C CA . TYR A 1 91 ? 2.086 6.976 13.261 1.00 93.81 91 TYR A CA 1
ATOM 725 C C . TYR A 1 91 ? 2.997 6.756 14.473 1.00 93.81 91 TYR A C 1
ATOM 727 O O . TYR A 1 91 ? 3.126 5.632 14.954 1.00 93.81 91 TYR A O 1
ATOM 735 N N . SER A 1 92 ? 3.625 7.812 14.992 1.00 84.62 92 SER A N 1
ATOM 736 C CA . SER A 1 92 ? 4.497 7.721 16.170 1.00 84.62 92 SER A CA 1
ATOM 737 C C . SER A 1 92 ? 4.033 8.640 17.295 1.00 84.62 92 SER A C 1
ATOM 739 O O . SER A 1 92 ? 4.621 9.695 17.481 1.00 84.62 92 SER A O 1
ATOM 741 N N . GLY A 1 93 ? 2.991 8.237 18.035 1.00 67.12 93 GLY A N 1
ATOM 742 C CA . GLY A 1 93 ? 2.667 8.659 19.416 1.00 67.12 93 GLY A CA 1
ATOM 743 C C . GLY A 1 93 ? 2.553 10.158 19.760 1.00 67.12 93 GLY A C 1
ATOM 744 O O . GLY A 1 93 ? 2.260 10.472 20.908 1.00 67.12 93 GLY A O 1
ATOM 745 N N . GLY A 1 94 ? 2.771 11.067 18.810 1.00 61.09 94 GLY A N 1
ATOM 746 C CA . GLY A 1 94 ? 2.935 12.510 19.003 1.00 61.09 94 GLY A CA 1
ATOM 747 C C . GLY A 1 94 ? 2.591 13.299 17.737 1.00 61.09 94 GLY A C 1
ATOM 748 O O . GLY A 1 94 ? 3.290 14.241 17.392 1.00 61.09 94 GLY A O 1
ATOM 749 N N . GLU A 1 95 ? 1.535 12.868 17.039 1.00 66.44 95 GLU A N 1
ATOM 750 C CA . GLU A 1 95 ? 0.900 13.509 15.870 1.00 66.44 95 GLU A CA 1
ATOM 751 C C . GLU A 1 95 ? 1.634 13.456 14.522 1.00 66.44 95 GLU A C 1
ATOM 753 O O . GLU A 1 95 ? 1.004 13.672 13.486 1.00 66.44 95 GLU A O 1
ATOM 758 N N . GLU A 1 96 ? 2.917 13.099 14.471 1.00 84.50 96 GLU A N 1
ATOM 759 C CA . GLU A 1 96 ? 3.619 13.066 13.185 1.00 84.50 96 GLU A CA 1
ATOM 760 C C . GLU A 1 96 ? 3.328 11.778 12.392 1.00 84.50 96 GLU A C 1
ATOM 762 O O . GLU A 1 96 ? 3.657 10.659 12.803 1.00 84.50 96 GLU A O 1
ATOM 767 N N . LEU A 1 97 ? 2.719 11.947 11.214 1.00 91.31 97 LEU A N 1
ATOM 768 C CA . LEU A 1 97 ? 2.602 10.900 10.204 1.00 91.31 97 LEU A CA 1
ATOM 769 C C . LEU A 1 97 ? 3.861 10.878 9.348 1.00 91.31 97 LEU A C 1
ATOM 771 O O . LEU A 1 97 ? 4.207 11.864 8.699 1.00 91.31 97 LEU A O 1
ATOM 775 N N . LYS A 1 98 ? 4.508 9.716 9.281 1.00 92.25 98 LYS A N 1
ATOM 776 C CA . LYS A 1 98 ? 5.703 9.523 8.462 1.00 92.25 98 LYS A CA 1
ATOM 777 C C . LYS A 1 98 ? 5.407 8.636 7.267 1.00 92.25 98 LYS A C 1
ATOM 779 O O . LYS A 1 98 ? 4.881 7.538 7.420 1.00 92.25 98 LYS A O 1
ATOM 784 N N . ASN A 1 99 ? 5.823 9.099 6.090 1.00 93.31 99 ASN A N 1
ATOM 785 C CA . ASN A 1 99 ? 5.676 8.382 4.831 1.00 93.31 99 ASN A CA 1
ATOM 786 C C . ASN A 1 99 ? 7.014 7.803 4.355 1.00 93.31 99 ASN A C 1
ATOM 788 O O . ASN A 1 99 ? 7.988 8.531 4.134 1.00 93.31 99 ASN A O 1
ATOM 792 N N . THR A 1 100 ? 7.026 6.491 4.135 1.00 95.00 100 THR A N 1
ATOM 793 C CA . THR A 1 100 ? 8.098 5.767 3.449 1.00 95.00 100 THR A CA 1
ATOM 794 C C . THR A 1 100 ? 7.564 5.235 2.130 1.00 95.00 100 THR A C 1
ATOM 796 O O . THR A 1 100 ? 6.515 4.599 2.090 1.00 95.00 100 THR A O 1
ATOM 799 N N . TYR A 1 101 ? 8.291 5.466 1.046 1.00 95.94 101 TYR A N 1
ATOM 800 C CA . TYR A 1 101 ? 7.961 4.968 -0.280 1.00 95.94 101 TYR A CA 1
ATOM 801 C C . TYR A 1 101 ? 8.966 3.916 -0.724 1.00 95.94 101 TYR A C 1
ATOM 803 O O . TYR A 1 101 ? 10.172 4.067 -0.516 1.00 95.94 101 TYR A O 1
ATOM 811 N N . ILE A 1 102 ? 8.473 2.878 -1.393 1.00 96.94 102 ILE A N 1
ATOM 812 C CA . ILE A 1 102 ? 9.300 1.947 -2.160 1.00 96.94 102 ILE A CA 1
ATOM 813 C C . ILE A 1 102 ? 8.973 2.103 -3.645 1.00 96.94 102 ILE A C 1
ATOM 815 O O . ILE A 1 102 ? 7.799 2.158 -4.007 1.00 96.94 102 ILE A O 1
ATOM 819 N N . LEU A 1 103 ? 9.995 2.195 -4.494 1.00 96.38 103 LEU A N 1
ATOM 820 C CA . LEU A 1 103 ? 9.872 2.416 -5.938 1.00 96.38 103 LEU A CA 1
ATOM 821 C C . LEU A 1 103 ? 10.573 1.297 -6.709 1.00 96.38 103 LEU A C 1
ATOM 823 O O . LEU A 1 103 ? 11.747 1.022 -6.450 1.00 96.38 103 LEU A O 1
ATOM 827 N N . ASP A 1 104 ? 9.877 0.714 -7.683 1.00 96.75 104 ASP A N 1
ATOM 828 C CA . ASP A 1 104 ? 10.498 -0.183 -8.654 1.00 96.75 104 ASP A CA 1
ATOM 829 C C . ASP A 1 104 ? 11.333 0.646 -9.634 1.00 96.75 104 ASP A C 1
ATOM 831 O O . ASP A 1 104 ? 10.811 1.327 -10.520 1.00 96.75 104 ASP A O 1
ATOM 835 N N . GLU A 1 105 ? 12.653 0.611 -9.480 1.00 96.00 105 GLU A N 1
ATOM 836 C CA . GLU A 1 105 ? 13.558 1.361 -10.344 1.00 96.00 105 GLU A CA 1
ATOM 837 C C . GLU A 1 105 ? 13.642 0.762 -11.753 1.00 96.00 105 GLU A C 1
ATOM 839 O O . GLU A 1 105 ? 13.900 1.493 -12.714 1.00 96.00 105 GLU A O 1
ATOM 844 N N . SER A 1 106 ? 13.386 -0.541 -11.901 1.00 93.75 106 SER A N 1
ATOM 845 C CA . SER A 1 106 ? 13.379 -1.211 -13.203 1.00 93.75 106 SER A CA 1
ATOM 846 C C . SER A 1 106 ? 12.188 -0.761 -14.050 1.00 93.75 106 SER A C 1
ATOM 848 O O . SER A 1 106 ? 12.356 -0.468 -15.233 1.00 93.75 106 SER A O 1
ATOM 850 N N . ILE A 1 107 ? 11.014 -0.595 -13.437 1.00 93.31 107 ILE A N 1
ATOM 851 C CA . ILE A 1 107 ? 9.815 -0.078 -14.104 1.00 93.31 107 ILE A CA 1
ATOM 852 C C . ILE A 1 107 ? 9.914 1.435 -14.279 1.00 93.31 107 ILE A C 1
ATOM 854 O O . ILE A 1 107 ? 9.708 1.941 -15.381 1.00 93.31 107 ILE A O 1
ATOM 858 N N . TYR A 1 108 ? 10.292 2.166 -13.226 1.00 95.06 108 TYR A N 1
ATOM 859 C CA . TYR A 1 108 ? 10.373 3.626 -13.258 1.00 95.06 108 TYR A CA 1
ATOM 860 C C . TYR A 1 108 ? 11.347 4.139 -14.323 1.00 95.06 108 TYR A C 1
ATOM 862 O O . TYR A 1 108 ? 11.067 5.142 -14.974 1.00 95.06 108 TYR A O 1
ATOM 870 N N . SER A 1 109 ? 12.486 3.468 -14.530 1.00 92.50 109 SER A N 1
ATOM 871 C CA . SER A 1 109 ? 13.475 3.873 -15.537 1.00 92.50 109 SER A CA 1
ATOM 872 C C . SER A 1 109 ? 13.112 3.445 -16.964 1.00 92.50 109 SER A C 1
ATOM 874 O O . SER A 1 109 ? 13.561 4.091 -17.916 1.00 92.50 109 SER A O 1
ATOM 876 N N . ASN A 1 110 ? 12.243 2.449 -17.133 1.00 90.62 110 ASN A N 1
ATOM 877 C CA . ASN A 1 110 ? 11.931 1.838 -18.419 1.00 90.62 110 ASN A CA 1
ATOM 878 C C . ASN A 1 110 ? 10.801 2.570 -19.164 1.00 90.62 110 ASN A C 1
ATOM 880 O O . ASN A 1 110 ? 9.675 2.687 -18.688 1.00 90.62 110 ASN A O 1
ATOM 884 N N . ARG A 1 111 ? 11.091 3.035 -20.386 1.00 87.88 111 ARG A N 1
ATOM 885 C CA . ARG A 1 111 ? 10.134 3.772 -21.235 1.00 87.88 111 ARG A CA 1
ATOM 886 C C . ARG A 1 111 ? 8.977 2.919 -21.758 1.00 87.88 111 ARG A C 1
ATOM 888 O O . ARG A 1 111 ? 7.983 3.480 -22.201 1.00 87.88 111 ARG A O 1
ATOM 895 N N . LYS A 1 112 ? 9.082 1.587 -21.680 1.00 89.19 112 LYS A N 1
ATOM 896 C CA . LYS A 1 112 ? 8.005 0.667 -22.068 1.00 89.19 112 LYS A CA 1
ATOM 897 C C . LYS A 1 112 ? 6.809 0.723 -21.121 1.00 89.19 112 LYS A C 1
ATOM 899 O O . LYS A 1 112 ? 5.754 0.217 -21.484 1.00 89.19 112 LYS A O 1
ATOM 904 N N . PHE A 1 113 ? 6.951 1.323 -19.939 1.00 90.38 113 PHE A N 1
ATOM 905 C CA . PHE A 1 113 ? 5.885 1.452 -18.948 1.00 90.38 113 PHE A CA 1
ATOM 906 C C . PHE A 1 113 ? 5.359 2.879 -18.870 1.00 90.38 113 PHE A C 1
ATOM 908 O O . PHE A 1 113 ? 6.119 3.848 -18.959 1.00 90.38 113 PHE A O 1
ATOM 915 N N . TRP A 1 114 ? 4.050 3.013 -18.648 1.00 88.19 114 TRP A N 1
ATOM 916 C CA . TRP A 1 114 ? 3.468 4.320 -18.372 1.00 88.19 114 TRP A CA 1
ATOM 917 C C . TRP A 1 114 ? 3.952 4.841 -17.035 1.00 88.19 114 TRP A C 1
ATOM 919 O O . TRP A 1 114 ? 3.705 4.268 -15.979 1.00 88.19 114 TRP A O 1
ATOM 929 N N . THR A 1 115 ? 4.669 5.948 -17.063 1.00 87.62 115 THR A N 1
ATOM 930 C CA . THR A 1 115 ? 5.148 6.585 -15.846 1.00 87.62 115 THR A CA 1
ATOM 931 C C . THR A 1 115 ? 4.912 8.077 -15.992 1.00 87.62 115 THR A C 1
ATOM 933 O O . THR A 1 115 ? 5.574 8.739 -16.788 1.00 87.62 115 THR A O 1
ATOM 936 N N . ASN A 1 116 ? 3.973 8.631 -15.221 1.00 89.44 116 ASN A N 1
ATOM 937 C CA . ASN A 1 116 ? 3.919 10.077 -15.025 1.00 89.44 116 ASN A CA 1
ATOM 938 C C . ASN A 1 116 ? 5.052 10.456 -14.057 1.00 89.44 116 ASN A C 1
ATOM 940 O O . ASN A 1 116 ? 4.858 10.561 -12.847 1.00 89.44 116 ASN A O 1
ATOM 944 N N . ARG A 1 117 ? 6.278 10.562 -14.586 1.00 90.75 117 ARG A N 1
ATOM 945 C CA . ARG A 1 117 ? 7.485 10.782 -13.774 1.00 90.75 117 ARG A CA 1
ATOM 946 C C . ARG A 1 117 ? 7.435 12.099 -13.017 1.00 90.75 117 ARG A C 1
ATOM 948 O O . ARG A 1 117 ? 7.829 12.128 -11.863 1.00 90.75 117 ARG A O 1
ATOM 955 N N . THR A 1 118 ? 6.890 13.149 -13.629 1.00 91.00 118 THR A N 1
ATOM 956 C CA . THR A 1 118 ? 6.702 14.451 -12.977 1.00 91.00 118 THR A CA 1
ATOM 957 C C . THR A 1 118 ? 5.851 14.322 -11.716 1.00 91.00 118 THR A C 1
ATOM 959 O O . THR A 1 118 ? 6.220 14.860 -10.674 1.00 91.00 118 THR A O 1
ATOM 962 N N . LEU A 1 119 ? 4.751 13.567 -11.792 1.00 90.38 119 LEU A N 1
ATOM 963 C CA . LEU A 1 119 ? 3.873 13.301 -10.654 1.00 90.38 119 LEU A CA 1
ATOM 964 C C . LEU A 1 119 ? 4.539 12.424 -9.587 1.00 90.38 119 LEU A C 1
ATOM 966 O O . LEU A 1 119 ? 4.446 12.700 -8.397 1.00 90.38 119 LEU A O 1
ATOM 970 N N . VAL A 1 120 ? 5.224 11.356 -9.999 1.00 91.38 120 VAL A N 1
ATOM 971 C CA . VAL A 1 120 ? 5.935 10.477 -9.058 1.00 91.38 120 VAL A CA 1
ATOM 972 C C . VAL A 1 120 ? 7.039 11.252 -8.330 1.00 91.38 120 VAL A C 1
ATOM 974 O O . VAL A 1 120 ? 7.165 11.158 -7.110 1.00 91.38 120 VAL A O 1
ATOM 977 N N . ASP A 1 121 ? 7.797 12.072 -9.054 1.00 91.38 121 ASP A N 1
ATOM 978 C CA . ASP A 1 121 ? 8.882 12.878 -8.500 1.00 91.38 121 ASP A CA 1
ATOM 979 C C . ASP A 1 121 ? 8.376 13.977 -7.565 1.00 91.38 121 ASP A C 1
ATOM 981 O O . ASP A 1 121 ? 9.061 14.290 -6.590 1.00 91.38 121 ASP A O 1
ATOM 985 N N . SER A 1 122 ? 7.208 14.573 -7.834 1.00 89.19 122 SER A N 1
ATOM 986 C CA . SER A 1 122 ? 6.644 15.609 -6.959 1.00 89.19 122 SER A CA 1
ATOM 987 C C . SER A 1 122 ? 6.304 15.049 -5.576 1.00 89.19 122 SER A C 1
ATOM 989 O O . SER A 1 122 ? 6.636 15.678 -4.573 1.00 89.19 122 SER A O 1
ATOM 991 N N . VAL A 1 123 ? 5.758 13.831 -5.517 1.00 87.19 123 VAL A N 1
ATOM 992 C CA . VAL A 1 123 ? 5.463 13.129 -4.257 1.00 87.19 123 VAL A CA 1
ATOM 993 C C . VAL A 1 123 ? 6.742 12.686 -3.544 1.00 87.19 123 VAL A C 1
ATOM 995 O O . VAL A 1 123 ? 6.856 12.798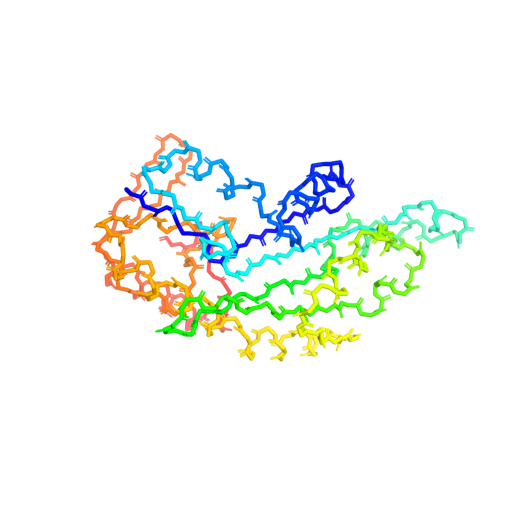 -2.327 1.00 87.19 123 VAL A O 1
ATOM 998 N N . ILE A 1 124 ? 7.736 12.192 -4.284 1.00 85.44 124 ILE A N 1
ATOM 999 C CA . ILE A 1 124 ? 8.990 11.702 -3.693 1.00 85.44 124 ILE A CA 1
ATOM 1000 C C . ILE A 1 124 ? 9.840 12.846 -3.112 1.00 85.44 124 ILE A C 1
ATOM 1002 O O . ILE A 1 124 ? 10.565 12.654 -2.136 1.00 85.44 124 ILE A O 1
ATOM 1006 N N . LYS A 1 125 ? 9.774 14.050 -3.689 1.00 79.81 125 LYS A N 1
ATOM 1007 C CA . LYS A 1 125 ? 10.553 15.208 -3.220 1.00 79.81 125 LYS A CA 1
ATOM 1008 C C . LYS A 1 125 ? 10.015 15.825 -1.923 1.00 79.81 125 LYS A C 1
ATOM 1010 O O . LYS A 1 125 ? 10.748 16.566 -1.271 1.00 79.81 125 LYS A O 1
ATOM 1015 N N . SER A 1 126 ? 8.781 15.525 -1.515 1.00 69.88 126 SER A N 1
ATOM 1016 C CA . SER A 1 126 ? 8.095 16.187 -0.394 1.00 69.88 126 SER A CA 1
ATOM 1017 C C . SER A 1 126 ? 8.472 15.639 1.000 1.00 69.88 126 SER A C 1
ATOM 1019 O O . SER A 1 126 ? 7.597 15.321 1.801 1.00 69.88 126 SER A O 1
ATOM 1021 N N . ASN A 1 127 ? 9.768 15.531 1.314 1.00 60.91 127 ASN A N 1
ATOM 1022 C CA . ASN A 1 127 ? 10.278 15.127 2.638 1.00 60.91 127 ASN A CA 1
ATOM 1023 C C . ASN A 1 127 ? 9.883 13.700 3.086 1.00 60.91 127 ASN A C 1
ATOM 1025 O O . ASN A 1 127 ? 9.582 13.452 4.252 1.00 60.91 127 ASN A O 1
ATOM 1029 N N . CYS A 1 128 ? 9.879 12.741 2.157 1.00 74.12 128 CYS A N 1
ATOM 1030 C CA . CYS A 1 128 ? 9.583 11.340 2.449 1.00 74.12 128 CYS A CA 1
ATOM 1031 C C . CYS A 1 128 ? 10.818 10.438 2.303 1.00 74.12 128 CYS A C 1
ATOM 1033 O O . CYS A 1 128 ? 11.776 10.745 1.591 1.00 74.12 128 CYS A O 1
ATOM 1035 N N . GLN A 1 129 ? 10.817 9.298 3.001 1.00 90.31 129 GLN A N 1
ATOM 1036 C CA . GLN A 1 129 ? 11.899 8.323 2.879 1.00 90.31 129 GLN A CA 1
ATOM 1037 C C . GLN A 1 129 ? 11.671 7.466 1.631 1.00 90.31 129 GLN A C 1
ATOM 1039 O O . GLN A 1 129 ? 10.727 6.686 1.597 1.00 90.31 129 GLN A O 1
ATOM 1044 N N . LEU A 1 130 ? 12.548 7.553 0.630 1.00 94.75 130 LEU A N 1
ATOM 1045 C CA . LEU A 1 130 ? 12.495 6.683 -0.547 1.00 94.75 130 LEU A CA 1
ATOM 1046 C C . LEU A 1 130 ? 13.459 5.499 -0.412 1.00 94.75 130 LEU A C 1
ATOM 1048 O O . LEU A 1 130 ? 14.647 5.670 -0.127 1.00 94.75 130 LEU A O 1
ATOM 1052 N N . LYS A 1 131 ? 12.964 4.298 -0.703 1.00 96.75 131 LYS A N 1
ATOM 1053 C CA . LYS A 1 131 ? 13.766 3.109 -0.997 1.00 96.75 131 LYS A CA 1
ATOM 1054 C C . LYS A 1 131 ? 13.478 2.657 -2.420 1.00 96.75 131 LYS A C 1
ATOM 1056 O O . LYS A 1 131 ? 12.357 2.758 -2.904 1.00 96.75 131 LYS A O 1
ATOM 1061 N N . LYS A 1 132 ? 14.499 2.162 -3.101 1.00 96.69 132 LYS A N 1
ATOM 1062 C CA . LYS A 1 132 ? 14.372 1.643 -4.460 1.00 96.69 132 LYS A CA 1
ATOM 1063 C C . LYS A 1 132 ? 14.631 0.149 -4.448 1.00 96.69 132 LYS A C 1
ATOM 1065 O O . LYS A 1 132 ? 15.452 -0.307 -3.654 1.00 96.69 132 LYS A O 1
ATOM 1070 N N . TYR A 1 133 ? 13.957 -0.571 -5.330 1.00 97.38 133 TYR A N 1
ATOM 1071 C CA . TYR A 1 133 ? 14.209 -1.983 -5.579 1.00 97.38 133 TYR A CA 1
ATOM 1072 C C . TYR A 1 133 ? 14.266 -2.262 -7.080 1.00 97.38 133 TYR A C 1
ATOM 1074 O O . TYR A 1 133 ? 13.784 -1.470 -7.892 1.00 97.38 133 TYR A O 1
ATOM 1082 N N . ARG A 1 134 ? 14.889 -3.379 -7.448 1.00 95.44 134 ARG A N 1
ATOM 1083 C CA . ARG A 1 134 ? 15.027 -3.851 -8.835 1.00 95.44 134 ARG A CA 1
ATOM 1084 C C . ARG A 1 134 ? 14.586 -5.299 -9.029 1.00 95.44 134 ARG A C 1
ATOM 1086 O O . ARG A 1 134 ? 14.651 -5.805 -10.145 1.00 95.44 134 ARG A O 1
ATOM 1093 N N . SER A 1 135 ? 14.191 -5.984 -7.958 1.00 93.00 135 SER A N 1
ATOM 1094 C CA . SER A 1 135 ? 13.769 -7.381 -8.010 1.00 93.00 135 SER A CA 1
ATOM 1095 C C . SER A 1 135 ? 12.580 -7.657 -7.099 1.00 93.00 135 SER A C 1
ATOM 1097 O O . SER A 1 135 ? 12.345 -6.957 -6.114 1.00 93.00 135 SER A O 1
ATOM 1099 N N . GLU A 1 136 ? 11.859 -8.732 -7.406 1.00 91.75 136 GLU A N 1
ATOM 1100 C CA . GLU A 1 136 ? 10.753 -9.220 -6.583 1.00 91.75 136 GLU A CA 1
ATOM 1101 C C . GLU A 1 136 ? 11.215 -9.616 -5.165 1.00 91.75 136 GLU A C 1
ATOM 1103 O O . GLU A 1 136 ? 10.517 -9.368 -4.184 1.00 91.75 136 GLU A O 1
ATOM 1108 N N . HIS A 1 137 ? 12.426 -10.165 -5.024 1.00 95.00 137 HIS A N 1
ATOM 1109 C CA . HIS A 1 137 ? 12.987 -10.500 -3.714 1.00 95.00 137 HIS A CA 1
ATOM 1110 C C . HIS A 1 137 ? 13.191 -9.253 -2.839 1.00 95.00 137 HIS A C 1
ATOM 1112 O O . HIS A 1 137 ? 12.786 -9.235 -1.677 1.00 95.00 137 HIS A O 1
ATOM 1118 N N . GLU A 1 138 ? 13.767 -8.189 -3.406 1.00 97.12 138 GLU A N 1
ATOM 1119 C CA . GLU A 1 138 ? 13.921 -6.903 -2.717 1.00 97.12 138 GLU A CA 1
ATOM 1120 C C . GLU A 1 138 ? 12.565 -6.271 -2.387 1.00 97.12 138 GLU A C 1
ATOM 1122 O O . GLU A 1 138 ? 12.389 -5.730 -1.293 1.00 97.12 138 GLU A O 1
ATOM 1127 N N . TYR A 1 139 ? 11.593 -6.379 -3.300 1.00 95.81 139 TYR A N 1
ATOM 1128 C CA . TYR A 1 139 ? 10.224 -5.931 -3.061 1.00 95.81 139 TYR A CA 1
ATOM 1129 C C . TYR A 1 139 ? 9.627 -6.607 -1.822 1.00 95.81 139 TYR A C 1
ATOM 1131 O O . TYR A 1 139 ? 9.159 -5.915 -0.917 1.00 95.81 139 TYR A O 1
ATOM 1139 N N . TYR A 1 140 ? 9.677 -7.940 -1.738 1.00 94.81 140 TYR A N 1
ATOM 1140 C CA . TYR A 1 140 ? 9.136 -8.658 -0.583 1.00 94.81 140 TYR A CA 1
ATOM 1141 C C . TYR A 1 140 ? 9.905 -8.369 0.705 1.00 94.81 140 TYR A C 1
ATOM 1143 O O . TYR A 1 140 ? 9.276 -8.259 1.756 1.00 94.81 140 TYR A O 1
ATOM 1151 N N . ALA A 1 141 ? 11.228 -8.199 0.642 1.00 96.56 141 ALA A N 1
ATOM 1152 C CA . ALA A 1 141 ? 12.028 -7.830 1.807 1.00 96.56 141 ALA A CA 1
ATOM 1153 C C . ALA A 1 141 ? 11.618 -6.455 2.363 1.00 96.56 141 ALA A C 1
ATOM 1155 O O . ALA A 1 141 ? 11.331 -6.329 3.554 1.00 96.56 141 ALA A O 1
ATOM 1156 N N . LEU A 1 142 ? 11.507 -5.439 1.500 1.00 97.25 142 LEU A N 1
ATOM 1157 C CA . LEU A 1 142 ? 11.051 -4.103 1.894 1.00 97.25 142 LEU A CA 1
ATOM 1158 C C . LEU A 1 142 ? 9.591 -4.120 2.365 1.00 97.25 142 LEU A C 1
ATOM 1160 O O . LEU A 1 142 ? 9.256 -3.508 3.378 1.00 97.25 142 LEU A O 1
ATOM 1164 N N . ASN A 1 143 ? 8.712 -4.841 1.666 1.00 94.69 143 ASN A N 1
ATOM 1165 C CA . ASN A 1 143 ? 7.315 -4.962 2.067 1.00 94.69 143 ASN A CA 1
ATOM 1166 C C . ASN A 1 143 ? 7.189 -5.632 3.445 1.00 94.69 143 ASN A C 1
ATOM 1168 O O . ASN A 1 143 ? 6.476 -5.119 4.301 1.00 94.69 143 ASN A O 1
ATOM 1172 N N . GLY A 1 144 ? 7.926 -6.717 3.696 1.00 93.56 144 GLY A N 1
ATOM 1173 C CA . GLY A 1 144 ? 7.984 -7.376 5.003 1.00 93.56 144 GLY A CA 1
ATOM 1174 C C . GLY A 1 144 ? 8.541 -6.475 6.109 1.00 93.56 144 GLY A C 1
ATOM 1175 O O . GLY A 1 144 ? 8.046 -6.516 7.232 1.00 93.56 144 GLY A O 1
ATOM 1176 N N . GLN A 1 145 ? 9.512 -5.617 5.783 1.00 96.00 145 GLN A N 1
ATOM 1177 C CA . GLN A 1 145 ? 10.095 -4.657 6.721 1.00 96.00 145 GLN A CA 1
ATOM 1178 C C . GLN A 1 145 ? 9.099 -3.575 7.170 1.00 96.00 145 GLN A C 1
ATOM 1180 O O . GLN A 1 145 ? 9.099 -3.200 8.342 1.00 96.00 145 GLN A O 1
ATOM 1185 N N . TYR A 1 146 ? 8.280 -3.040 6.258 1.00 96.25 146 TYR A N 1
ATOM 1186 C CA . TYR A 1 146 ? 7.466 -1.849 6.539 1.00 96.25 146 TYR A CA 1
ATOM 1187 C C . TYR A 1 146 ? 5.980 -2.128 6.785 1.00 96.25 146 TYR A C 1
ATOM 1189 O O . TYR A 1 146 ? 5.354 -1.395 7.550 1.00 96.25 146 TYR A O 1
ATOM 1197 N N . TYR A 1 147 ? 5.406 -3.168 6.171 1.00 96.31 147 TYR A N 1
ATOM 1198 C CA . TYR A 1 147 ? 3.954 -3.382 6.139 1.00 96.31 147 TYR A CA 1
ATOM 1199 C C . TYR A 1 147 ? 3.333 -3.489 7.535 1.00 96.31 147 TYR A C 1
ATOM 1201 O O . TYR A 1 147 ? 2.396 -2.760 7.846 1.00 96.31 147 TY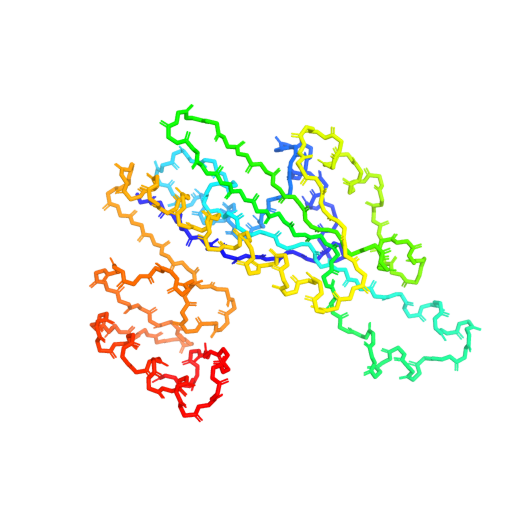R A O 1
ATOM 1209 N N . ALA A 1 148 ? 3.868 -4.375 8.382 1.00 95.25 148 ALA A N 1
ATOM 1210 C CA . ALA A 1 148 ? 3.290 -4.660 9.696 1.00 95.25 148 ALA A CA 1
ATOM 1211 C C . ALA A 1 148 ? 3.237 -3.408 10.573 1.00 95.25 148 ALA A C 1
ATOM 1213 O O . ALA A 1 148 ? 2.202 -3.094 11.147 1.00 95.25 148 ALA A O 1
ATOM 1214 N N . ASN A 1 149 ? 4.348 -2.671 10.626 1.00 95.44 149 ASN A N 1
ATOM 1215 C CA . ASN A 1 149 ? 4.462 -1.469 11.440 1.00 95.44 149 ASN A CA 1
ATOM 1216 C C . ASN A 1 149 ? 3.553 -0.341 10.928 1.00 95.44 149 ASN A C 1
ATOM 1218 O O . ASN A 1 149 ? 2.909 0.338 11.723 1.00 95.44 149 ASN A O 1
ATOM 1222 N N . ALA A 1 150 ? 3.470 -0.155 9.606 1.00 96.81 150 ALA A N 1
ATOM 1223 C CA . ALA A 1 150 ? 2.574 0.829 9.001 1.00 96.81 150 ALA A CA 1
ATOM 1224 C C . ALA A 1 150 ? 1.112 0.542 9.359 1.00 96.81 150 ALA A C 1
ATOM 1226 O O . ALA A 1 150 ? 0.410 1.404 9.879 1.00 96.81 150 ALA A O 1
ATOM 1227 N N . VAL A 1 151 ? 0.677 -0.704 9.158 1.00 97.38 151 VAL A N 1
ATOM 1228 C CA . VAL A 1 151 ? -0.691 -1.116 9.475 1.00 97.38 151 VAL A CA 1
ATOM 1229 C C . VAL A 1 151 ? -0.975 -1.015 10.972 1.00 97.38 151 VAL A C 1
ATOM 1231 O O . VAL A 1 151 ? -1.966 -0.396 11.348 1.00 97.38 151 VAL A O 1
ATOM 1234 N N . GLN A 1 152 ? -0.115 -1.587 11.818 1.00 95.88 152 GLN A N 1
ATOM 1235 C CA . GLN A 1 152 ? -0.355 -1.655 13.258 1.00 95.88 152 GLN A CA 1
ATOM 1236 C C . GLN A 1 152 ? -0.376 -0.266 13.897 1.00 95.88 152 GLN A C 1
ATOM 1238 O O . GLN A 1 152 ? -1.311 0.048 14.619 1.00 95.88 152 GLN A O 1
ATOM 1243 N N . SER A 1 153 ? 0.598 0.596 13.589 1.00 95.88 153 SER A N 1
ATOM 1244 C CA . SER A 1 153 ? 0.668 1.926 14.211 1.00 95.88 153 SER A CA 1
ATOM 1245 C C . SER A 1 153 ? -0.536 2.810 13.871 1.00 95.88 153 SER A C 1
ATOM 1247 O O . SER A 1 153 ? -1.058 3.509 14.740 1.00 95.88 153 SER A O 1
ATOM 1249 N N . CYS A 1 154 ? -1.019 2.762 12.625 1.00 96.31 154 CYS A N 1
ATOM 1250 C CA . CYS A 1 154 ? -2.234 3.473 12.234 1.00 96.31 154 CYS A CA 1
ATOM 1251 C C . CYS A 1 154 ? -3.493 2.837 12.837 1.00 96.31 154 CYS A C 1
ATOM 1253 O O . CYS A 1 154 ? -4.385 3.561 13.279 1.00 96.31 154 CYS A O 1
ATOM 1255 N N . TYR A 1 155 ? -3.556 1.504 12.907 1.00 96.25 155 TYR A N 1
ATOM 1256 C CA . TYR A 1 155 ? -4.661 0.798 13.552 1.00 96.25 155 TYR A CA 1
ATOM 1257 C C . TYR A 1 155 ? -4.759 1.126 15.049 1.00 96.25 155 TYR A C 1
ATOM 1259 O O . TYR A 1 155 ? -5.839 1.469 15.520 1.00 96.25 155 TYR A O 1
ATOM 1267 N N . ASP A 1 156 ? -3.642 1.117 15.779 1.00 94.25 156 ASP A N 1
ATOM 1268 C CA . ASP A 1 156 ? -3.587 1.427 17.214 1.00 94.25 156 ASP A CA 1
ATOM 1269 C C . ASP A 1 156 ? -4.052 2.860 17.506 1.00 94.25 156 ASP A C 1
ATOM 1271 O O . ASP A 1 156 ? -4.809 3.106 18.454 1.00 94.25 156 ASP A O 1
ATOM 1275 N N . TYR A 1 157 ? -3.653 3.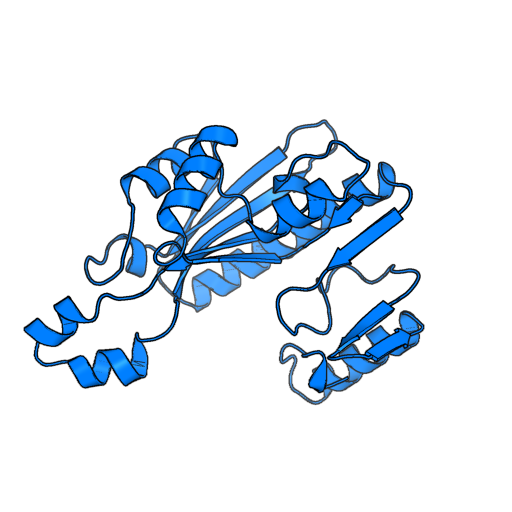813 16.655 1.00 94.00 157 TYR A N 1
ATOM 1276 C CA . TYR A 1 157 ? -4.164 5.179 16.730 1.00 94.00 157 TYR A CA 1
ATOM 1277 C C . TYR A 1 157 ? -5.684 5.200 16.563 1.00 94.00 157 TYR A C 1
ATOM 1279 O O . TYR A 1 157 ? -6.389 5.786 17.386 1.00 94.00 157 TYR A O 1
ATOM 1287 N N . LEU A 1 158 ? -6.206 4.550 15.520 1.00 93.88 158 LEU A N 1
ATOM 1288 C CA . LEU A 1 158 ? -7.643 4.533 15.260 1.00 93.88 158 LEU A CA 1
ATOM 1289 C C . LEU A 1 158 ? -8.411 3.871 16.395 1.00 93.88 158 LEU A C 1
ATOM 1291 O O . LEU A 1 158 ? -9.446 4.396 16.798 1.00 93.88 158 LEU A O 1
ATOM 1295 N N . LYS A 1 159 ? -7.886 2.771 16.939 1.00 93.19 159 LYS A N 1
ATOM 1296 C CA . LYS A 1 159 ? -8.470 2.020 18.053 1.00 93.19 159 LYS A CA 1
ATOM 1297 C C . LYS A 1 159 ? -8.622 2.867 19.311 1.00 93.19 159 LYS A C 1
ATOM 1299 O O . LYS A 1 159 ? -9.593 2.709 20.040 1.00 93.19 159 LYS A O 1
ATOM 1304 N N . THR A 1 160 ? -7.701 3.800 19.534 1.00 91.75 160 THR A N 1
ATOM 1305 C CA . THR A 1 160 ? -7.752 4.721 20.677 1.00 91.75 160 THR A CA 1
ATOM 1306 C C . THR A 1 160 ? -8.699 5.904 20.439 1.00 91.75 160 THR A C 1
ATOM 1308 O O . THR A 1 160 ? -9.245 6.454 21.389 1.00 91.75 160 THR A O 1
ATOM 1311 N N . ASN A 1 161 ? -8.914 6.296 19.179 1.00 91.69 161 ASN A N 1
ATOM 1312 C CA . ASN A 1 161 ? -9.623 7.530 18.813 1.00 91.69 161 ASN A CA 1
ATOM 1313 C C . ASN A 1 161 ? -10.986 7.299 18.134 1.00 91.69 161 ASN A C 1
ATOM 1315 O O . ASN A 1 161 ? -11.628 8.249 17.690 1.00 91.69 161 ASN A O 1
ATOM 1319 N N . SER A 1 162 ? -11.438 6.049 18.015 1.00 92.44 162 SER A N 1
ATOM 1320 C CA . SER A 1 162 ? -12.674 5.694 17.310 1.00 92.44 162 SER A CA 1
ATOM 1321 C C . SER A 1 162 ? -13.528 4.744 18.139 1.00 92.44 162 SER A C 1
ATOM 1323 O O . SER A 1 162 ? -13.039 3.733 18.624 1.00 92.44 162 SER A O 1
ATOM 1325 N N . ASN A 1 163 ? -14.834 5.015 18.212 1.00 91.75 163 ASN A N 1
ATOM 1326 C CA . ASN A 1 163 ? -15.787 4.120 18.884 1.00 91.75 163 ASN A CA 1
ATOM 1327 C C . ASN A 1 163 ? -16.039 2.824 18.102 1.00 91.75 163 ASN A C 1
ATOM 1329 O O . ASN A 1 163 ? -16.277 1.776 18.687 1.00 91.75 163 ASN A O 1
ATOM 1333 N N . ILE A 1 164 ? -16.055 2.918 16.770 1.00 93.88 164 ILE A N 1
ATOM 1334 C CA . ILE A 1 164 ? -16.315 1.801 15.858 1.00 93.88 164 ILE A CA 1
ATOM 1335 C C . ILE A 1 164 ? -15.344 1.934 14.695 1.00 93.88 164 ILE A C 1
ATOM 1337 O O . ILE A 1 164 ? -15.276 3.007 14.080 1.00 93.88 164 ILE A O 1
ATOM 1341 N N . ILE A 1 165 ? -14.645 0.844 14.385 1.00 95.06 165 ILE A N 1
ATOM 1342 C CA . ILE A 1 165 ? -13.754 0.737 13.232 1.00 95.06 165 ILE A CA 1
ATOM 1343 C C . ILE A 1 165 ? -14.303 -0.330 12.295 1.00 95.06 165 ILE A C 1
ATOM 1345 O O . ILE A 1 165 ? -14.547 -1.456 12.719 1.00 95.06 165 ILE A O 1
ATOM 1349 N N . ILE A 1 166 ? -14.485 0.022 11.025 1.00 94.94 166 ILE A N 1
ATOM 1350 C CA . ILE A 1 166 ? -14.845 -0.939 9.979 1.00 94.94 166 ILE A CA 1
ATOM 1351 C C . ILE A 1 166 ? -13.584 -1.253 9.193 1.00 94.94 166 ILE A C 1
ATOM 1353 O O . ILE A 1 166 ? -13.029 -0.365 8.551 1.00 94.94 166 ILE A O 1
ATOM 1357 N N . ILE A 1 167 ? -13.132 -2.503 9.254 1.00 95.31 167 ILE A N 1
ATOM 1358 C CA . ILE A 1 167 ? -11.900 -2.932 8.595 1.00 95.31 167 ILE A CA 1
ATOM 1359 C C . ILE A 1 167 ? -12.249 -3.634 7.290 1.00 95.31 167 ILE A C 1
ATOM 1361 O O . ILE A 1 167 ? -12.785 -4.739 7.301 1.00 95.31 167 ILE A O 1
ATOM 1365 N N . GLU A 1 168 ? -11.923 -3.004 6.169 1.00 94.12 168 GLU A N 1
ATOM 1366 C CA . GLU A 1 168 ? -12.165 -3.563 4.844 1.00 94.12 168 GLU A CA 1
ATOM 1367 C C . GLU A 1 168 ? -10.904 -4.242 4.307 1.00 94.12 168 GLU A C 1
ATOM 1369 O O . GLU A 1 168 ? -9.801 -3.687 4.359 1.00 94.12 168 GLU A O 1
ATOM 1374 N N . SER A 1 169 ? -11.058 -5.455 3.780 1.00 92.25 169 SER A N 1
ATOM 1375 C CA . SER A 1 169 ? -9.961 -6.168 3.139 1.00 92.25 169 SER A CA 1
ATOM 1376 C C . SER A 1 169 ? -9.623 -5.591 1.756 1.00 92.25 169 SER A C 1
ATOM 1378 O O . SER A 1 169 ? -10.305 -4.725 1.197 1.00 92.25 169 SER A O 1
ATOM 1380 N N . PHE A 1 170 ? -8.486 -6.030 1.217 1.00 89.12 170 PHE A N 1
ATOM 1381 C CA . PHE A 1 170 ? -8.068 -5.697 -0.139 1.00 89.12 170 PHE A CA 1
ATOM 1382 C C . PHE A 1 170 ? -8.503 -6.809 -1.095 1.00 89.12 170 PHE A C 1
ATOM 1384 O O . PHE A 1 170 ? -8.094 -7.959 -0.912 1.00 89.12 170 PHE A O 1
ATOM 1391 N N . ASN A 1 171 ? -9.290 -6.455 -2.114 1.00 86.88 171 ASN A N 1
ATOM 1392 C CA . ASN A 1 171 ? -9.901 -7.393 -3.059 1.00 86.88 171 ASN A CA 1
ATOM 1393 C C . ASN A 1 171 ? -10.650 -8.524 -2.331 1.00 86.88 171 ASN A C 1
ATOM 1395 O O . ASN A 1 171 ? -11.434 -8.279 -1.422 1.00 86.88 171 ASN A O 1
ATOM 1399 N N . ASP A 1 172 ? -10.393 -9.764 -2.722 1.00 86.25 172 ASP A N 1
ATOM 1400 C CA . ASP A 1 172 ? -10.965 -10.983 -2.178 1.00 86.25 172 ASP A CA 1
ATOM 1401 C C . ASP A 1 172 ? -10.167 -11.540 -0.992 1.00 86.25 172 ASP A C 1
ATOM 1403 O O . ASP A 1 172 ? -10.362 -12.691 -0.629 1.00 86.25 172 ASP A O 1
ATOM 1407 N N . SER A 1 173 ? -9.270 -10.773 -0.357 1.00 88.19 173 SER A N 1
ATOM 1408 C CA . SER A 1 173 ? -8.523 -11.273 0.805 1.00 88.19 173 SER A CA 1
ATOM 1409 C C . SER A 1 173 ? -9.462 -11.606 1.969 1.00 88.19 173 SER A C 1
ATOM 1411 O O . SER A 1 173 ? -10.184 -10.739 2.465 1.00 88.19 173 SER A O 1
ATOM 1413 N N . ALA A 1 174 ? -9.381 -12.840 2.476 1.00 89.25 174 ALA A N 1
ATOM 1414 C CA . ALA A 1 174 ? -10.122 -13.289 3.656 1.00 89.25 174 ALA A CA 1
ATOM 1415 C C . ALA A 1 174 ? -9.631 -12.631 4.954 1.00 89.25 174 ALA A C 1
ATOM 1417 O O . ALA A 1 174 ? -10.328 -12.643 5.965 1.00 89.25 174 ALA A O 1
ATOM 1418 N N . HIS A 1 175 ? -8.423 -12.066 4.960 1.00 89.62 175 HIS A N 1
ATOM 1419 C CA . HIS A 1 175 ? -7.841 -11.438 6.141 1.00 89.62 175 HIS A CA 1
ATOM 1420 C C . HIS A 1 175 ? -7.352 -10.028 5.782 1.00 89.62 175 HIS A C 1
ATOM 1422 O O . HIS A 1 175 ? -6.429 -9.906 4.970 1.00 89.62 175 HIS A O 1
ATOM 1428 N N . PRO A 1 176 ? -7.917 -8.956 6.371 1.00 85.56 176 PRO A N 1
ATOM 1429 C CA . PRO A 1 176 ? -7.620 -7.585 5.945 1.00 85.56 176 PRO A CA 1
ATOM 1430 C C . PRO A 1 176 ? -6.153 -7.192 6.167 1.00 85.56 176 PRO A C 1
ATOM 1432 O O . PRO A 1 176 ? -5.533 -6.575 5.304 1.00 85.56 176 PRO A O 1
ATOM 1435 N N . ALA A 1 177 ? -5.563 -7.606 7.289 1.00 89.38 177 ALA A N 1
ATOM 1436 C CA . ALA A 1 177 ? -4.122 -7.607 7.514 1.00 89.38 177 ALA A CA 1
ATOM 1437 C C . ALA A 1 177 ? -3.769 -8.611 8.612 1.00 89.38 177 ALA A C 1
ATOM 1439 O O . ALA A 1 177 ? -4.432 -8.639 9.640 1.00 89.38 177 ALA A O 1
ATOM 1440 N N . TRP A 1 178 ? -2.714 -9.406 8.424 1.00 85.94 178 TRP A N 1
ATOM 1441 C CA . TRP A 1 178 ? -2.353 -10.506 9.333 1.00 85.94 178 TRP A CA 1
ATOM 1442 C C . TRP A 1 178 ? -2.027 -10.075 10.772 1.00 85.94 178 TRP A C 1
ATOM 1444 O O . TRP A 1 178 ? -2.101 -10.905 11.675 1.00 85.94 178 TRP A O 1
ATOM 1454 N N . CYS A 1 179 ? -1.670 -8.806 10.981 1.00 87.12 179 CYS A N 1
ATOM 1455 C CA . CYS A 1 179 ? -1.400 -8.231 12.296 1.00 87.12 179 CYS A CA 1
ATOM 1456 C C . CYS A 1 179 ? -2.665 -7.805 13.065 1.00 87.12 179 CYS A C 1
ATOM 1458 O O . CYS A 1 179 ? -2.561 -7.495 14.244 1.00 87.12 179 CYS A O 1
ATOM 1460 N N . ILE A 1 180 ? -3.853 -7.840 12.449 1.00 90.62 180 ILE A N 1
ATOM 1461 C CA . ILE A 1 180 ? -5.112 -7.392 13.065 1.00 90.62 180 ILE A CA 1
ATOM 1462 C C . ILE A 1 180 ? -6.028 -8.587 13.319 1.00 90.62 180 ILE A C 1
ATOM 1464 O O . ILE A 1 180 ? -6.576 -9.153 12.378 1.00 90.62 180 ILE A O 1
ATOM 1468 N N . ARG A 1 181 ? -6.215 -8.976 14.580 1.00 89.88 181 ARG A N 1
ATOM 1469 C CA . ARG A 1 181 ? -6.981 -10.188 14.951 1.00 89.88 181 ARG A CA 1
ATOM 1470 C C . ARG A 1 181 ? -8.005 -9.978 16.056 1.00 89.88 181 ARG A C 1
ATOM 1472 O O . ARG A 1 181 ? -8.703 -10.902 16.450 1.00 89.88 181 ARG A O 1
ATOM 1479 N N . ASP A 1 182 ? -8.080 -8.765 16.555 1.00 91.62 182 ASP A N 1
ATOM 1480 C CA . ASP A 1 182 ? -8.875 -8.319 17.687 1.00 91.62 182 ASP A CA 1
ATOM 1481 C C . ASP A 1 182 ? -10.191 -7.673 17.238 1.00 91.62 182 ASP A C 1
ATOM 1483 O O . ASP A 1 182 ? -10.668 -6.721 17.846 1.00 91.62 182 ASP A O 1
ATOM 1487 N N . SER A 1 183 ? -10.770 -8.184 16.150 1.00 93.44 183 SER A N 1
ATOM 1488 C CA . SER A 1 183 ? -12.111 -7.799 15.708 1.00 93.44 183 SER A CA 1
ATOM 1489 C C . SER A 1 183 ? -13.165 -8.379 16.646 1.00 93.44 183 SER A C 1
ATOM 1491 O O . SER A 1 183 ? -13.004 -9.505 17.105 1.00 93.44 183 SER A O 1
ATOM 1493 N N . ASP A 1 184 ? -14.260 -7.652 16.871 1.00 96.31 184 ASP A N 1
ATOM 1494 C CA . ASP A 1 184 ? -15.415 -8.149 17.635 1.00 96.31 184 ASP A CA 1
ATOM 1495 C C . ASP A 1 184 ? -16.340 -9.030 16.781 1.00 96.31 184 ASP A C 1
ATOM 1497 O O . ASP A 1 184 ? -16.975 -9.959 17.277 1.00 96.31 184 ASP A O 1
ATOM 1501 N N . ILE A 1 185 ? -16.421 -8.734 15.479 1.00 95.94 185 ILE A N 1
ATOM 1502 C CA . ILE A 1 185 ? -17.274 -9.415 14.500 1.00 95.94 185 ILE A CA 1
ATOM 1503 C C . ILE A 1 185 ? -16.527 -9.477 13.166 1.00 95.94 185 ILE A C 1
ATOM 1505 O O . ILE A 1 185 ? -15.878 -8.507 12.773 1.00 95.94 185 ILE A O 1
ATOM 1509 N N . VAL A 1 186 ? -16.652 -10.596 12.449 1.00 95.94 186 VAL A N 1
ATOM 1510 C CA . VAL A 1 186 ? -16.214 -10.704 11.051 1.00 95.94 186 VAL A CA 1
ATOM 1511 C C . VAL A 1 186 ? -17.430 -10.824 10.144 1.00 95.94 186 VAL A C 1
ATOM 1513 O O . VAL A 1 186 ? -18.326 -11.628 10.399 1.00 95.94 186 VAL A O 1
ATOM 1516 N N . VAL A 1 187 ? -17.445 -10.034 9.071 1.00 95.12 187 VAL A N 1
ATOM 1517 C CA . VAL A 1 187 ? -18.514 -10.031 8.072 1.00 95.12 187 VAL A CA 1
ATOM 1518 C C . VAL A 1 187 ? -17.928 -10.365 6.705 1.00 95.12 187 VAL A C 1
ATOM 1520 O O . VAL A 1 187 ? -17.052 -9.653 6.219 1.00 95.12 187 VAL A O 1
ATOM 1523 N N . LEU A 1 188 ? -18.428 -11.429 6.076 1.00 93.00 188 LEU A N 1
ATOM 1524 C CA . LEU A 1 188 ? -18.169 -11.728 4.669 1.00 93.00 188 LEU A CA 1
ATOM 1525 C C . LEU A 1 188 ? -19.349 -11.265 3.824 1.00 93.00 188 LEU A C 1
ATOM 1527 O O . LEU A 1 188 ? -20.498 -11.600 4.114 1.00 93.00 188 LEU A O 1
ATOM 1531 N N . VAL A 1 189 ? -19.055 -10.522 2.762 1.00 89.75 189 VAL A N 1
ATOM 1532 C CA . VAL A 1 189 ? -20.061 -9.984 1.845 1.00 89.75 189 VAL A CA 1
ATOM 1533 C C . VAL A 1 189 ? -19.899 -10.649 0.485 1.00 89.75 189 VAL A C 1
ATOM 1535 O O . VAL A 1 189 ? -18.816 -10.639 -0.095 1.00 89.75 189 VAL A O 1
ATOM 1538 N N . GLY A 1 190 ? -20.990 -11.221 -0.020 1.00 87.94 190 GLY A N 1
ATOM 1539 C CA . GLY A 1 190 ? -21.081 -11.791 -1.360 1.00 87.94 190 GLY A CA 1
ATOM 1540 C C . GLY A 1 190 ? -22.303 -11.254 -2.111 1.00 87.94 190 GLY A C 1
ATOM 1541 O O . GLY A 1 190 ? -23.101 -10.499 -1.549 1.00 87.94 190 GLY A O 1
ATOM 1542 N N . PRO A 1 191 ? -22.496 -11.637 -3.384 1.00 88.38 191 PRO A N 1
ATOM 1543 C CA . PRO A 1 191 ? -23.645 -11.190 -4.167 1.00 88.38 191 PRO A CA 1
ATOM 1544 C C . PRO A 1 191 ? -24.976 -11.562 -3.492 1.00 88.38 191 PRO A C 1
ATOM 1546 O O . PRO A 1 191 ? -25.341 -12.733 -3.421 1.00 88.38 191 PRO A O 1
ATOM 1549 N N . GLY A 1 192 ? -25.696 -10.561 -2.975 1.00 92.19 192 GLY A N 1
ATOM 1550 C CA . GLY A 1 192 ? -26.999 -10.735 -2.321 1.00 92.19 192 GLY A CA 1
ATOM 1551 C C . GLY A 1 192 ? -26.970 -11.445 -0.962 1.00 92.19 192 GLY A C 1
ATOM 1552 O O . GLY A 1 192 ? -28.034 -11.774 -0.443 1.00 92.19 192 GLY A O 1
ATOM 1553 N N . THR A 1 193 ? -25.791 -11.687 -0.381 1.00 92.75 193 THR A N 1
ATOM 1554 C CA . THR A 1 193 ? -25.654 -12.410 0.889 1.00 92.75 193 THR A CA 1
ATOM 1555 C C . THR A 1 193 ? -24.600 -11.789 1.798 1.00 92.75 193 THR A C 1
ATOM 1557 O O . THR A 1 193 ? -23.639 -11.166 1.345 1.00 92.75 193 THR A O 1
ATOM 1560 N N . MET A 1 194 ? -24.778 -11.993 3.099 1.00 94.06 194 MET A N 1
ATOM 1561 C CA . MET A 1 194 ? -23.847 -11.579 4.136 1.00 94.06 194 MET A CA 1
ATOM 1562 C C . MET A 1 194 ? -23.752 -12.682 5.188 1.00 94.06 194 MET A C 1
ATOM 1564 O O . MET A 1 194 ? -24.772 -13.145 5.700 1.00 94.06 194 MET A O 1
ATOM 1568 N N . PHE A 1 195 ? -22.528 -13.080 5.518 1.00 93.62 195 PHE A N 1
ATOM 1569 C CA . PHE A 1 195 ? -22.243 -14.070 6.550 1.00 93.62 195 PHE A CA 1
ATOM 1570 C C . PHE A 1 195 ? -21.542 -13.395 7.722 1.00 93.62 195 PHE A C 1
ATOM 1572 O O . PHE A 1 195 ? -20.624 -12.599 7.527 1.00 93.62 195 PHE A O 1
ATOM 1579 N N . VAL A 1 196 ? -21.976 -13.717 8.937 1.00 96.25 196 VAL A N 1
ATOM 1580 C CA . VAL A 1 196 ? -21.424 -13.161 10.174 1.00 96.25 196 VAL A CA 1
ATOM 1581 C C . VAL A 1 196 ? -20.757 -14.281 10.954 1.00 96.25 196 VAL A C 1
ATOM 1583 O O . VAL A 1 196 ? -21.389 -15.297 11.241 1.00 96.25 196 VAL A O 1
ATOM 1586 N N . TYR A 1 197 ? -19.486 -14.089 11.294 1.00 95.25 197 TYR A N 1
ATOM 1587 C CA . TYR A 1 197 ? -18.672 -15.074 11.993 1.00 95.25 197 TYR A CA 1
ATOM 1588 C C . TYR A 1 197 ? -18.170 -14.544 13.329 1.00 95.25 197 TYR A C 1
ATOM 1590 O O . TYR A 1 197 ? -17.858 -13.361 13.489 1.00 95.25 197 TYR A O 1
ATOM 1598 N N . GLU A 1 198 ? -18.027 -15.476 14.269 1.00 95.94 198 GLU A N 1
ATOM 1599 C CA . GLU A 1 198 ? -17.250 -15.264 15.481 1.00 95.94 198 GLU A CA 1
ATOM 1600 C C . GLU A 1 198 ? -15.748 -15.189 15.109 1.00 95.94 198 GLU A C 1
ATOM 1602 O O . GLU A 1 198 ? -15.242 -16.087 14.419 1.00 95.94 198 GLU A O 1
ATOM 1607 N N . PRO A 1 199 ? -15.031 -14.126 15.518 1.00 95.06 199 PRO A N 1
ATOM 1608 C CA . PRO A 1 199 ? -13.658 -13.859 15.090 1.00 95.06 199 PRO A CA 1
ATOM 1609 C C . PRO A 1 199 ? -12.664 -14.996 15.351 1.00 95.06 199 PRO A C 1
ATOM 1611 O O . PRO A 1 199 ? -11.874 -15.325 14.465 1.00 95.06 199 PRO A O 1
ATOM 1614 N N . GLN A 1 200 ? -12.682 -15.630 16.529 1.00 93.88 200 GLN A N 1
ATOM 1615 C CA . GLN A 1 200 ? -11.711 -16.679 16.860 1.00 93.88 200 GLN A CA 1
ATOM 1616 C C . GLN A 1 200 ? -11.859 -17.891 15.939 1.00 93.88 200 GLN A C 1
ATOM 1618 O O . GLN A 1 200 ? -10.862 -18.449 15.476 1.00 93.88 200 GLN A O 1
ATOM 1623 N N . SER A 1 201 ? -13.096 -18.291 15.660 1.00 93.88 201 SER A N 1
ATOM 1624 C CA . SER A 1 201 ? -13.429 -19.395 14.763 1.00 93.88 201 SER A CA 1
ATOM 1625 C C . SER A 1 201 ? -12.996 -19.084 13.332 1.00 93.88 201 SER A C 1
ATOM 1627 O O . SER A 1 201 ? -12.362 -19.919 12.684 1.00 93.88 201 SER A O 1
ATOM 1629 N N . TYR A 1 202 ? -13.258 -17.859 12.873 1.00 94.75 202 TYR A N 1
ATOM 1630 C CA . TYR A 1 202 ? -12.876 -17.389 11.546 1.00 94.75 202 TYR A CA 1
ATOM 1631 C C . TYR A 1 202 ? -11.351 -17.359 11.349 1.00 94.75 202 TYR A C 1
ATOM 1633 O O . TYR A 1 202 ? -10.820 -17.964 10.416 1.00 94.75 202 TYR A O 1
ATOM 1641 N N . PHE A 1 203 ? -10.612 -16.723 12.264 1.00 93.06 203 PHE A N 1
ATOM 1642 C CA . PHE A 1 203 ? -9.152 -16.645 12.159 1.00 93.06 203 PHE A CA 1
ATOM 1643 C C . PHE A 1 203 ? -8.479 -18.013 12.319 1.00 93.06 203 PHE A C 1
ATOM 1645 O O . PHE A 1 203 ? -7.482 -18.280 11.649 1.00 93.06 203 PHE A O 1
ATOM 1652 N N . ARG A 1 204 ? -9.051 -18.920 13.122 1.00 92.19 204 ARG A N 1
ATOM 1653 C CA . ARG A 1 204 ? -8.582 -20.311 13.204 1.00 92.19 204 ARG A CA 1
ATOM 1654 C C . ARG A 1 204 ? -8.769 -21.057 11.882 1.00 92.19 204 ARG A C 1
ATOM 1656 O O . ARG A 1 204 ? -7.880 -21.811 11.492 1.00 92.19 204 ARG A O 1
ATOM 1663 N N . ALA A 1 205 ? -9.891 -20.854 11.188 1.00 92.12 205 ALA A N 1
ATOM 1664 C CA . ALA A 1 205 ? -10.115 -21.446 9.869 1.00 92.12 205 ALA A CA 1
ATOM 1665 C C . ALA A 1 205 ? -9.066 -20.959 8.856 1.00 92.12 205 ALA A C 1
ATOM 1667 O O . ALA A 1 205 ? -8.460 -21.778 8.162 1.00 92.12 205 ALA A O 1
ATOM 1668 N N . ILE A 1 206 ? -8.764 -19.655 8.854 1.00 91.00 206 ILE A N 1
ATOM 1669 C CA . ILE A 1 206 ? -7.691 -19.080 8.029 1.00 91.00 206 ILE A CA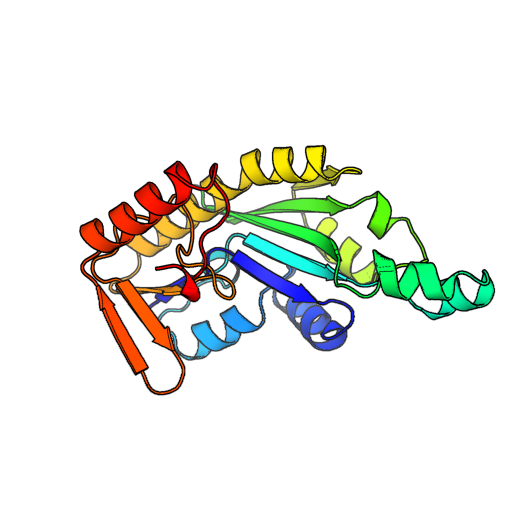 1
ATOM 1670 C C . ILE A 1 206 ? -6.333 -19.713 8.352 1.00 91.00 206 ILE A C 1
ATOM 1672 O O . ILE A 1 206 ? -5.602 -20.098 7.438 1.00 91.00 206 ILE A O 1
ATOM 1676 N N . ASP A 1 207 ? -5.979 -19.836 9.631 1.00 89.81 207 ASP A N 1
ATOM 1677 C CA . ASP A 1 207 ? -4.693 -20.409 10.045 1.00 89.81 207 ASP A CA 1
ATOM 1678 C C . ASP A 1 207 ? -4.560 -21.872 9.619 1.00 89.81 207 ASP A C 1
ATOM 1680 O O . ASP A 1 207 ? -3.535 -22.272 9.055 1.00 89.81 207 ASP A O 1
ATOM 1684 N N . ASN A 1 208 ? -5.623 -22.656 9.803 1.00 89.44 208 ASN A N 1
ATOM 1685 C CA . ASN A 1 208 ? -5.671 -24.039 9.351 1.00 89.44 208 ASN A CA 1
ATOM 1686 C C . ASN A 1 208 ? -5.488 -24.124 7.831 1.00 89.44 208 ASN A C 1
ATOM 1688 O O . ASN A 1 208 ? -4.636 -24.885 7.366 1.00 89.44 208 ASN A O 1
ATOM 1692 N N . TYR A 1 209 ? -6.200 -23.300 7.057 1.00 88.69 209 TYR A N 1
ATOM 1693 C CA . TYR A 1 209 ? -6.064 -23.267 5.600 1.00 88.69 209 TYR A CA 1
ATOM 1694 C C . TYR A 1 209 ? -4.634 -22.929 5.160 1.00 88.69 209 TYR A C 1
ATOM 1696 O O . TYR A 1 209 ? -4.057 -23.606 4.305 1.00 88.69 209 TYR A O 1
ATOM 1704 N N . ARG A 1 210 ? -4.020 -21.912 5.776 1.00 86.00 210 ARG A N 1
ATOM 1705 C CA . ARG A 1 210 ? -2.642 -21.491 5.476 1.00 86.00 210 ARG A CA 1
ATOM 1706 C C . ARG A 1 210 ? -1.614 -22.557 5.824 1.00 86.00 210 ARG A C 1
ATOM 1708 O O . ARG A 1 210 ? -0.674 -22.748 5.050 1.00 86.00 210 ARG A O 1
ATOM 1715 N N . SER A 1 211 ? -1.800 -23.263 6.940 1.00 86.38 211 SER A N 1
ATOM 1716 C CA . SER A 1 211 ? -0.909 -24.351 7.357 1.00 86.38 211 SER A CA 1
ATOM 1717 C C . SER A 1 211 ? -0.878 -25.488 6.328 1.00 86.38 211 SER A C 1
ATOM 1719 O O . SER A 1 211 ? 0.192 -26.007 6.010 1.00 86.38 211 SER A O 1
ATOM 1721 N N . ILE A 1 212 ? -2.030 -25.802 5.727 1.00 87.94 212 ILE A N 1
ATOM 1722 C CA . ILE A 1 212 ? -2.168 -26.827 4.687 1.00 87.94 212 ILE A CA 1
ATOM 1723 C C . ILE A 1 212 ? -1.580 -26.324 3.359 1.00 87.94 212 ILE A C 1
ATOM 1725 O O . ILE A 1 212 ? -0.852 -27.046 2.678 1.00 87.94 212 ILE A O 1
ATOM 1729 N N . ASN A 1 213 ? -1.833 -25.060 3.009 1.00 82.81 213 ASN A N 1
ATOM 1730 C CA . ASN A 1 213 ? -1.470 -24.471 1.717 1.00 82.81 213 ASN A CA 1
ATOM 1731 C C . ASN A 1 213 ? -0.138 -23.704 1.706 1.00 82.81 213 ASN A C 1
ATOM 1733 O O . ASN A 1 213 ? 0.068 -22.838 0.854 1.00 82.81 213 ASN A O 1
ATOM 1737 N N . ARG A 1 214 ? 0.794 -24.033 2.611 1.00 79.38 214 ARG A N 1
ATOM 1738 C CA . ARG A 1 214 ? 2.157 -23.461 2.659 1.00 79.38 214 ARG A CA 1
ATOM 1739 C C . ARG A 1 214 ? 2.176 -21.926 2.702 1.00 79.38 214 ARG A C 1
ATOM 1741 O O . ARG A 1 214 ? 2.947 -21.295 1.983 1.00 79.38 214 ARG A O 1
ATOM 1748 N N . ASN A 1 215 ? 1.332 -21.329 3.540 1.00 70.62 215 ASN A N 1
ATOM 1749 C CA . ASN A 1 215 ? 1.231 -19.877 3.732 1.00 70.62 215 ASN A CA 1
ATOM 1750 C C . ASN A 1 215 ? 0.821 -19.084 2.481 1.00 70.62 215 ASN A C 1
ATOM 1752 O O . ASN A 1 215 ? 1.113 -17.890 2.387 1.00 70.62 215 ASN A O 1
ATOM 1756 N N . LYS A 1 216 ? 0.120 -19.712 1.527 1.00 72.44 216 LYS A N 1
ATOM 1757 C CA . LYS A 1 216 ? -0.554 -18.956 0.468 1.00 72.44 216 LYS A CA 1
ATOM 1758 C C . LYS A 1 216 ? -1.549 -17.953 1.078 1.00 72.44 216 LYS A C 1
ATOM 1760 O O . LYS A 1 216 ? -2.210 -18.293 2.066 1.00 72.44 216 LYS A O 1
ATOM 1765 N N . PRO A 1 217 ? -1.667 -16.736 0.511 1.00 75.00 217 PRO A N 1
ATOM 1766 C CA . PRO A 1 217 ? -2.757 -15.828 0.847 1.00 75.00 217 PRO A CA 1
ATOM 1767 C C . PRO A 1 217 ? -4.099 -16.543 0.707 1.00 75.00 217 PRO A C 1
ATOM 1769 O O . PRO A 1 217 ? -4.261 -17.377 -0.179 1.00 75.00 217 PRO A O 1
ATOM 1772 N N . THR A 1 218 ? -5.026 -16.226 1.604 1.00 80.62 218 THR A N 1
ATOM 1773 C CA . THR A 1 218 ? -6.346 -16.858 1.664 1.00 80.62 218 THR A CA 1
ATOM 1774 C C . THR A 1 218 ? -7.378 -15.876 1.152 1.00 80.62 218 THR A C 1
ATOM 1776 O O . THR A 1 218 ? -7.381 -14.719 1.585 1.00 80.62 218 THR A O 1
ATOM 1779 N N . THR A 1 219 ? -8.230 -16.334 0.251 1.00 84.25 219 THR A N 1
ATOM 1780 C CA . THR A 1 219 ? -9.316 -15.561 -0.341 1.00 84.25 219 THR A CA 1
ATOM 1781 C C . THR A 1 219 ? -10.645 -15.890 0.329 1.00 84.25 219 THR A C 1
ATOM 1783 O O . THR A 1 219 ? -10.801 -16.940 0.950 1.00 84.25 219 THR A O 1
ATOM 1786 N N . THR A 1 220 ? -11.619 -14.994 0.221 1.00 79.62 220 THR A N 1
ATOM 1787 C CA . THR A 1 220 ? -12.956 -15.160 0.803 1.00 79.62 220 THR A CA 1
ATOM 1788 C C . THR A 1 220 ? -13.722 -16.345 0.219 1.00 79.62 220 THR A C 1
ATOM 1790 O O . THR A 1 220 ? -14.613 -16.851 0.880 1.00 79.62 220 THR A O 1
ATOM 1793 N N . ASN A 1 221 ? -13.367 -16.819 -0.980 1.00 80.75 221 ASN A N 1
ATOM 1794 C CA . ASN A 1 221 ? -13.973 -18.008 -1.591 1.00 80.75 221 ASN A CA 1
ATOM 1795 C C . ASN A 1 221 ? -13.439 -19.332 -1.012 1.00 80.75 221 ASN A C 1
ATOM 1797 O O . ASN A 1 221 ? -13.978 -20.393 -1.318 1.00 80.75 221 ASN A O 1
ATOM 1801 N N . GLU A 1 222 ? -12.350 -19.287 -0.240 1.00 80.19 222 GLU A N 1
ATOM 1802 C CA . GLU A 1 222 ? -11.684 -20.465 0.335 1.00 80.19 222 GLU A CA 1
ATOM 1803 C C . GLU A 1 222 ? -12.044 -20.702 1.813 1.00 80.19 222 GLU A C 1
ATOM 1805 O O . GLU A 1 222 ? -11.638 -21.723 2.375 1.00 80.19 222 GLU A O 1
ATOM 1810 N N . ILE A 1 223 ? -12.768 -19.765 2.436 1.00 72.62 223 ILE A N 1
ATOM 1811 C CA . ILE A 1 223 ? -13.235 -19.808 3.832 1.00 72.62 223 ILE A CA 1
ATOM 1812 C C . ILE A 1 223 ? -14.743 -20.036 3.857 1.00 72.62 223 ILE A C 1
ATOM 1814 O O . ILE A 1 223 ? -15.183 -20.880 4.669 1.00 72.62 223 ILE A O 1
#

Secondary structure (DSSP, 8-state):
-EEE-SEEEEETTTSHHHHHHHHHHHSS---HHHHHHHHT-SS---HHHH-SEEEEEE-B-HHHHHHTT-HHHIIIIISS-EEEEEEEEEE-SSS-EEEEEEEEHHHHH-TTB---HHHHHHHHHTT-EEEEESSHHHHHHHHHHHHHHHHHHHHHHHHHH-S-EEEPPSTTBSSS-TT----S-EEEEETTEEEEE-HHHHHHHHHHHHHHTTT---BGGG-

Radius of gyration: 18.66 Å; chains: 1; bounding box: 42×45×54 Å

Organism: NCBI:txid412755

Sequence (223 aa):
TTPFKPLSGNNLFFHSPQIEELVQKHSHFVSLDVLDLLSCSSNDVSPILVNPVHRINTQAFPFYFSEEGTLNTFFSRFSGSVPLLQRFTTYSGGEELKNTYILDESIYSNRKFWTNRTLVDSVIKSNCQLKKYRSEHEYYALNGQYYANAVQSCYDYLKTNSNIIIIESFNDSAHPAWCIRDSDIVVLVGPGTMFVYEPQSYFRAIDNYRSINRNKPTTTNEI

pLDDT: mean 89.95, std 6.76, range [60.91, 97.38]

Foldseek 3Di:
DAEAQAEDEDECVVCVVVQLVCCVVPVAGAHPVLVVRVVVDPDDDDRCLSYQKYWYWWFFDCVVCVVVVNNVVCVVPTVDTDTAKMWGWADDPPPDIAIEMEGAPQQQVDPRIDDPPVSVVSSVVPPHHYDYDPDPVVVVVVCVVGSLRSSVRSVVVCVVVDPDYHYDAYDQFLDNDPNDQPDQWDWDDDDVDIDIDGRVVSVVQVVVVCVVVVNDGDGNVND